Protein AF-A0A3P6QGU5-F1 (afdb_monomer_lite)

Organism: Cylicostephanus goldi (NCBI:txid71465)

Secondary structure (DSSP, 8-state):
-HHHHHHHHHHT-BTTB--SB-GGGTT-B---SSHHHHHHHHHHHHHHHSTTGGGGGG-EEEES-SSTT--TTTT-EEEEHHHHHHHHHHHHHH-EEEE-TT-STTT-SSS-GGGGEEEEEE-TTT--EEE--TT---SS---B---TTTT-TT-BSS---SEEHHHHHHHHHHHHHHHHHHHTTS-S--EEEETTEEEEHHHHHHHHHHHHHHHHEE-TT---TT-S-SSEE-SEES-TTSSGGG---TTHHHHHHH-GGGS-HHHHHHHHHHIIIIIB-SSSB-SS-TTSTT---S---S--S-TTTGGGGGGG--

Foldseek 3Di:
DLLVVLLQQLLLQALLAGFPDCPVVQLGWRQADCRLLVSLLSLLCQCVPPDVSLVSQQDWHFRQDPYRPDHGNPPTDIDGNVVSNVSSVQSQAQKGWDFIPPPDCVSPVQADSCQRIWIWHQDPQQLAIFIGAQQGQHDPLGDQDCFPLQPRRSGALQGQGAGFQLSLLSLLLSLVSLCVCCVVVSDVDQFYDDDPDTDGSVRSSVSNLVVNCVQFAFAPPRPPPLAPDHLAGFRHGPHPVVNSRRWLACSNVSSCVRHVNSYDVVSVVSRVVVQVVFFDDPPDGQLTGPVDPLADPDADCDQDNHSSHGNRSCVRRD

InterPro domains:
  IPR008928 Six-hairpin glycosidase superfamily [SSF48208] (2-318)
  IPR010401 Glycogen debranching enzyme [PTHR10569] (2-318)
  IPR012341 Six-hairpin glycosidase-like superfamily [G3DSA:1.50.10.10] (11-304)
  IPR032790 Glycogen debranching enzyme, C-terminal [PF06202] (3-318)

Radius of gyration: 19.85 Å; chains: 1; bounding box: 51×43×51 Å

Sequence (318 aa):
IFRNIIISYAGCLRHGLIPNLLAEGKGARYNCRDAVWFWLYGIERYVRMAPEGHEILKCPVLRIYPDDDVIYGEDAREQLLIDVMYEALSRHFAGIDFRERNAGFEIDEHMKDEGFNVKAYVDRNTGFIHGGNRWNCGTWMDKMGSSEKAGNRGEPATPRDGAAVELQALAYNILCAMAEWSDSGLISQNGVSHDSENWTWSQWAEKIKANFEPQFYVSENDDSKYVNRRNILKDTVGSSLGYSDYELRPNFTIALATAPTLVDPHKAWLALEAAKKYLLGPIGIKTLDPSDWAYNGDYYNDDGCDKKTACGWNYHQG

Structure (mmCIF, N/CA/C/O backbone):
data_AF-A0A3P6QGU5-F1
#
_entry.id   AF-A0A3P6QGU5-F1
#
loop_
_atom_site.group_PDB
_atom_site.id
_atom_site.type_symbol
_atom_site.label_atom_id
_atom_site.label_alt_id
_atom_site.label_comp_id
_atom_site.label_asym_id
_atom_site.label_entity_id
_atom_site.label_seq_id
_atom_site.pdbx_PDB_ins_code
_atom_site.Cartn_x
_atom_site.Cartn_y
_atom_site.Cartn_z
_atom_site.occupancy
_atom_site.B_iso_or_equiv
_atom_site.auth_seq_id
_atom_site.auth_comp_id
_atom_site.auth_asym_id
_atom_site.auth_atom_id
_atom_site.pdbx_PDB_model_num
ATOM 1 N N . ILE A 1 1 ? 7.439 -6.567 23.197 1.00 88.69 1 ILE A N 1
ATOM 2 C CA . ILE A 1 1 ? 8.122 -5.871 22.075 1.00 88.69 1 ILE A CA 1
ATOM 3 C C . ILE A 1 1 ? 7.110 -5.423 21.021 1.00 88.69 1 ILE A C 1
ATOM 5 O O . ILE A 1 1 ? 6.911 -4.223 20.924 1.00 88.69 1 ILE A O 1
ATOM 9 N N . PHE A 1 2 ? 6.404 -6.329 20.326 1.00 92.94 2 PHE A N 1
ATOM 10 C CA . PHE A 1 2 ? 5.429 -5.973 19.271 1.00 92.94 2 PHE A CA 1
ATOM 11 C C . PHE A 1 2 ? 4.392 -4.921 19.683 1.00 92.94 2 PHE A C 1
ATOM 13 O O . PHE A 1 2 ? 4.269 -3.905 19.009 1.00 92.94 2 PHE A O 1
ATOM 20 N N . ARG A 1 3 ? 3.736 -5.106 20.839 1.00 95.19 3 ARG A N 1
ATOM 21 C CA . ARG A 1 3 ? 2.814 -4.112 21.413 1.00 95.19 3 ARG A CA 1
ATOM 22 C C . ARG A 1 3 ? 3.425 -2.711 21.472 1.00 95.19 3 ARG A C 1
ATOM 24 O O . ARG A 1 3 ? 2.793 -1.751 21.061 1.00 95.19 3 ARG A O 1
ATOM 31 N N . ASN A 1 4 ? 4.651 -2.590 21.974 1.00 94.56 4 ASN A N 1
ATOM 32 C CA . ASN A 1 4 ? 5.289 -1.286 22.145 1.00 94.56 4 ASN A CA 1
ATOM 33 C C . ASN A 1 4 ? 5.614 -0.651 20.791 1.00 94.56 4 ASN A C 1
ATOM 35 O O . ASN A 1 4 ? 5.405 0.541 20.643 1.00 94.56 4 ASN A O 1
ATOM 39 N N . ILE A 1 5 ? 6.046 -1.438 19.800 1.00 95.00 5 ILE A N 1
ATOM 40 C CA . ILE A 1 5 ? 6.294 -0.937 18.439 1.00 95.00 5 ILE A CA 1
ATOM 41 C C . ILE A 1 5 ? 4.998 -0.392 17.829 1.00 95.00 5 ILE A C 1
ATOM 43 O O . ILE A 1 5 ? 4.988 0.733 17.339 1.00 95.00 5 ILE A O 1
ATOM 47 N N . ILE A 1 6 ? 3.903 -1.155 17.916 1.00 97.25 6 ILE A N 1
ATOM 48 C CA . ILE A 1 6 ? 2.579 -0.736 17.434 1.00 97.25 6 ILE A CA 1
ATOM 49 C C . ILE A 1 6 ? 2.180 0.607 18.052 1.00 97.25 6 ILE A C 1
ATOM 51 O O . ILE A 1 6 ? 1.836 1.533 17.321 1.00 97.25 6 ILE A O 1
ATOM 55 N N . ILE A 1 7 ? 2.261 0.715 19.382 1.00 96.69 7 ILE A N 1
ATOM 56 C CA . ILE A 1 7 ? 1.857 1.914 20.125 1.00 96.69 7 ILE A CA 1
ATOM 57 C C . ILE A 1 7 ? 2.786 3.103 19.833 1.00 96.69 7 ILE A C 1
ATOM 59 O O . ILE A 1 7 ? 2.309 4.225 19.686 1.00 96.69 7 ILE A O 1
ATOM 63 N N . SER A 1 8 ? 4.095 2.882 19.690 1.00 93.31 8 SER A N 1
ATOM 64 C CA . SER A 1 8 ? 5.047 3.945 19.348 1.00 93.31 8 SER A CA 1
ATOM 65 C C . SER A 1 8 ? 4.785 4.536 17.961 1.00 93.31 8 SER A C 1
ATOM 67 O O . SER A 1 8 ? 4.765 5.757 17.822 1.00 93.31 8 SER A O 1
ATOM 69 N N . TYR A 1 9 ? 4.535 3.698 16.949 1.00 95.06 9 TYR A N 1
ATOM 70 C CA . TYR A 1 9 ? 4.176 4.186 15.613 1.00 95.06 9 TYR A CA 1
ATOM 71 C C . TYR A 1 9 ? 2.790 4.838 15.590 1.00 95.06 9 TYR A C 1
ATOM 73 O O . TYR A 1 9 ? 2.624 5.859 14.931 1.00 95.06 9 TYR A O 1
ATOM 81 N N . ALA A 1 10 ? 1.831 4.319 16.365 1.00 96.06 10 ALA A N 1
ATOM 82 C CA . ALA A 1 10 ? 0.507 4.924 16.515 1.00 96.06 10 ALA A CA 1
ATOM 83 C C . ALA A 1 10 ? 0.590 6.375 17.020 1.00 96.06 10 ALA A C 1
ATOM 85 O O . ALA A 1 10 ? -0.129 7.245 16.537 1.00 96.06 10 ALA A O 1
ATOM 86 N N . GLY A 1 11 ? 1.507 6.655 17.955 1.00 94.06 11 GLY A N 1
ATOM 87 C CA . GLY A 1 11 ? 1.732 8.009 18.472 1.00 94.06 11 GLY A CA 1
ATOM 88 C C . GLY A 1 11 ? 2.151 9.010 17.395 1.00 94.06 11 GLY A C 1
ATOM 89 O O . GLY A 1 11 ? 1.895 10.206 17.534 1.00 94.06 11 GLY A O 1
ATOM 90 N N . CYS A 1 12 ? 2.747 8.511 16.312 1.00 93.81 12 CYS A N 1
ATOM 91 C CA . CYS A 1 12 ? 3.279 9.285 15.200 1.00 93.81 12 CYS A CA 1
ATOM 92 C C . CYS A 1 12 ? 2.337 9.321 13.990 1.00 93.81 12 CYS A C 1
ATOM 94 O O . CYS A 1 12 ? 2.764 9.765 12.933 1.00 93.81 12 CYS A O 1
ATOM 96 N N . LEU A 1 13 ? 1.093 8.837 14.088 1.00 95.25 13 LEU A N 1
ATOM 97 C CA . LEU A 1 13 ? 0.129 9.003 12.999 1.00 95.25 13 LEU A CA 1
ATOM 98 C C . LEU A 1 13 ? -0.101 10.507 12.747 1.00 95.25 13 LEU A C 1
ATOM 100 O O . LEU A 1 13 ? -0.327 11.269 13.688 1.00 95.25 13 LEU A O 1
ATOM 104 N N . ARG A 1 14 ? -0.046 10.928 11.481 1.00 93.69 14 ARG A N 1
ATOM 105 C CA . ARG A 1 14 ? -0.347 12.298 11.020 1.00 93.69 14 ARG A CA 1
ATOM 106 C C . ARG A 1 14 ? -0.819 12.238 9.574 1.00 93.69 14 ARG A C 1
ATOM 108 O O . ARG A 1 14 ? -0.413 11.338 8.844 1.00 93.69 14 ARG A O 1
ATOM 115 N N . HIS A 1 15 ? -1.681 13.153 9.139 1.00 94.75 15 HIS A N 1
ATOM 116 C CA . HIS A 1 15 ? -2.277 13.137 7.797 1.00 94.75 15 HIS A CA 1
ATOM 117 C C . HIS A 1 15 ? -3.068 11.853 7.481 1.00 94.75 15 HIS A C 1
ATOM 119 O O . HIS A 1 15 ? -3.377 11.586 6.327 1.00 94.75 15 HIS A O 1
ATOM 125 N N . GLY A 1 16 ? -3.412 11.048 8.495 1.00 96.12 16 GLY A N 1
ATOM 126 C CA . GLY A 1 16 ? -3.953 9.698 8.309 1.00 96.12 16 GLY A CA 1
ATOM 127 C C . GLY A 1 16 ? -2.921 8.644 7.882 1.00 96.12 16 GLY A C 1
ATOM 128 O O . GLY A 1 16 ? -3.315 7.551 7.487 1.00 96.12 16 GLY A O 1
ATOM 129 N N . LEU A 1 17 ? -1.622 8.951 7.954 1.00 97.00 17 LEU A N 1
ATOM 130 C CA . LEU A 1 17 ? -0.509 8.108 7.518 1.00 97.00 17 LEU A CA 1
ATOM 131 C C . LEU A 1 17 ? 0.451 7.791 8.672 1.00 97.00 17 LEU A C 1
ATOM 133 O O . LEU A 1 17 ? 0.590 8.553 9.630 1.00 97.00 17 LEU A O 1
ATOM 137 N N . ILE A 1 18 ? 1.155 6.668 8.538 1.00 96.81 18 ILE A N 1
ATOM 138 C CA . ILE A 1 18 ? 2.294 6.290 9.382 1.00 96.81 18 ILE A CA 1
ATOM 139 C C . ILE A 1 18 ? 3.578 6.707 8.648 1.00 96.81 18 ILE A C 1
ATOM 141 O O . ILE A 1 18 ? 3.657 6.497 7.436 1.00 96.81 18 ILE A O 1
ATOM 145 N N . PRO A 1 19 ? 4.571 7.312 9.327 1.00 94.44 19 PRO A N 1
ATOM 146 C CA . PRO A 1 19 ? 5.772 7.801 8.658 1.00 94.44 19 PRO A CA 1
ATOM 147 C C . PRO A 1 19 ? 6.686 6.653 8.206 1.00 94.44 19 PRO A C 1
ATOM 149 O O . PRO A 1 19 ? 6.804 5.641 8.898 1.00 94.44 19 PRO A O 1
ATOM 152 N N . ASN A 1 20 ? 7.388 6.853 7.085 1.00 91.06 20 ASN A N 1
ATOM 153 C CA . ASN A 1 20 ? 8.429 5.932 6.606 1.00 91.06 20 ASN A CA 1
ATOM 154 C C . ASN A 1 20 ? 9.702 6.079 7.452 1.00 91.06 20 ASN A C 1
ATOM 156 O O . ASN A 1 20 ? 10.232 5.132 8.028 1.00 91.06 20 ASN A O 1
ATOM 160 N N . LEU A 1 21 ? 10.168 7.325 7.574 1.00 86.62 21 LEU A N 1
ATOM 161 C CA . LEU A 1 21 ? 11.294 7.696 8.421 1.00 86.62 21 LEU A CA 1
ATOM 162 C C . LEU A 1 21 ? 10.744 8.256 9.720 1.00 86.62 21 LEU A C 1
ATOM 164 O O . LEU A 1 21 ? 10.066 9.277 9.697 1.00 86.62 21 LEU A O 1
ATOM 168 N N . LEU A 1 22 ? 11.037 7.601 10.843 1.00 84.25 22 LEU A N 1
ATOM 169 C CA . LEU A 1 22 ? 10.534 8.026 12.148 1.00 84.25 22 LEU A CA 1
ATOM 170 C C . LEU A 1 22 ? 11.363 9.171 12.751 1.00 84.25 22 LEU A C 1
ATOM 172 O O . LEU A 1 22 ? 10.785 10.100 13.297 1.00 84.25 22 LEU A O 1
ATOM 176 N N . ALA A 1 23 ? 12.700 9.103 12.671 1.00 80.75 23 ALA A N 1
ATOM 177 C CA . ALA A 1 23 ? 13.636 10.106 13.208 1.00 80.75 23 ALA A CA 1
ATOM 178 C C . ALA A 1 23 ? 13.257 10.626 14.619 1.00 80.75 23 ALA A C 1
ATOM 180 O O . ALA A 1 23 ? 13.090 11.829 14.832 1.00 80.75 23 ALA A O 1
ATOM 181 N N . GLU A 1 24 ? 13.062 9.694 15.567 1.00 74.44 24 GLU A N 1
ATOM 182 C CA . GLU A 1 24 ? 12.596 9.952 16.949 1.00 74.44 24 GLU A CA 1
ATOM 183 C C . GLU A 1 24 ? 11.252 10.704 17.041 1.00 74.44 24 GLU A C 1
ATOM 185 O O . GLU A 1 24 ? 10.952 11.366 18.029 1.00 74.44 24 GLU A O 1
ATOM 190 N N . GLY A 1 25 ? 10.450 10.651 15.982 1.00 68.50 25 GLY A N 1
ATOM 191 C CA . GLY A 1 25 ? 9.220 11.411 15.811 1.00 68.50 25 GLY A CA 1
ATOM 192 C C . GLY A 1 25 ? 9.447 12.848 15.335 1.00 68.50 25 GLY A C 1
ATOM 193 O O . GLY A 1 25 ? 8.602 13.360 14.621 1.00 68.50 25 GLY A O 1
ATOM 194 N N . LYS A 1 26 ? 10.580 13.495 15.647 1.00 72.44 26 LYS A N 1
ATOM 195 C CA . LYS A 1 26 ? 10.843 14.920 15.333 1.00 72.44 26 LYS A CA 1
ATOM 196 C C . LYS A 1 26 ? 11.035 15.205 13.848 1.00 72.44 26 LYS A C 1
ATOM 198 O O . LYS A 1 26 ? 10.572 16.231 13.356 1.00 72.44 26 LYS A O 1
ATOM 203 N N . GLY A 1 27 ? 11.760 14.323 13.164 1.00 77.06 27 GLY A N 1
ATOM 204 C CA . GLY A 1 27 ? 12.069 14.432 11.736 1.00 77.06 27 GLY A CA 1
ATOM 205 C C . GLY A 1 27 ? 11.207 13.515 10.877 1.00 77.06 27 GLY A C 1
ATOM 206 O O . GLY A 1 27 ? 11.673 13.067 9.831 1.00 77.06 27 GLY A O 1
ATOM 207 N N . ALA A 1 28 ? 10.011 13.154 11.355 1.00 86.12 28 ALA A N 1
ATOM 208 C CA . ALA A 1 28 ? 9.198 12.144 10.704 1.00 86.12 28 ALA A CA 1
ATOM 209 C C . ALA A 1 28 ? 8.786 12.577 9.286 1.00 86.12 28 ALA A C 1
ATOM 211 O O . ALA A 1 28 ? 8.252 13.674 9.105 1.00 86.12 28 ALA A O 1
ATOM 212 N N . ARG A 1 29 ? 9.012 11.713 8.287 1.00 90.62 29 ARG A N 1
ATOM 213 C CA . ARG A 1 29 ? 8.601 11.957 6.893 1.00 90.62 29 ARG A CA 1
ATOM 214 C C . ARG A 1 29 ? 7.433 11.061 6.499 1.00 90.62 29 ARG A C 1
ATOM 216 O O . ARG A 1 29 ? 7.491 9.840 6.649 1.00 90.62 29 ARG A O 1
ATOM 223 N N . TYR A 1 30 ? 6.396 11.686 5.949 1.00 92.88 30 TYR A N 1
ATOM 224 C CA . TYR A 1 30 ? 5.145 11.052 5.523 1.00 92.88 30 TYR A CA 1
ATOM 225 C C . TYR A 1 30 ? 5.091 10.954 3.994 1.00 92.88 30 TYR A C 1
ATOM 227 O O . TYR A 1 30 ? 4.133 11.385 3.362 1.00 92.88 30 TYR A O 1
ATOM 235 N N . ASN A 1 31 ? 6.160 10.413 3.408 1.00 91.56 31 ASN A N 1
ATOM 236 C CA . ASN A 1 31 ? 6.335 10.250 1.962 1.00 91.56 31 ASN A CA 1
ATOM 237 C C . ASN A 1 31 ? 5.876 8.872 1.444 1.00 91.56 31 ASN A C 1
ATOM 239 O O . ASN A 1 31 ? 5.990 8.588 0.254 1.00 91.56 31 ASN A O 1
ATOM 243 N N . CYS A 1 32 ? 5.362 8.018 2.333 1.00 91.56 32 CYS A N 1
ATOM 244 C CA . CYS A 1 32 ? 4.849 6.689 2.015 1.00 91.56 32 CYS A CA 1
ATOM 245 C C . CYS A 1 32 ? 3.346 6.602 2.301 1.00 91.56 32 CYS A C 1
ATOM 247 O O . CYS A 1 32 ? 2.835 7.233 3.228 1.00 91.56 32 CYS A O 1
ATOM 249 N N . ARG A 1 33 ? 2.637 5.805 1.502 1.00 95.06 33 ARG A N 1
ATOM 250 C CA . ARG A 1 33 ? 1.203 5.521 1.654 1.00 95.06 33 ARG A CA 1
ATOM 251 C C . ARG A 1 33 ? 0.920 4.077 2.055 1.00 95.06 33 ARG A C 1
ATOM 253 O O . ARG A 1 33 ? -0.218 3.747 2.358 1.00 95.06 33 ARG A O 1
ATOM 260 N N . ASP A 1 34 ? 1.923 3.209 2.033 1.00 97.12 34 ASP A N 1
ATOM 261 C CA . ASP A 1 34 ? 1.802 1.783 2.330 1.00 97.12 34 ASP A CA 1
ATOM 262 C C . ASP A 1 34 ? 1.988 1.457 3.818 1.00 97.12 34 ASP A C 1
ATOM 264 O O . ASP A 1 34 ? 1.281 0.594 4.342 1.00 97.12 34 ASP A O 1
ATOM 268 N N . ALA A 1 35 ? 2.871 2.175 4.521 1.00 97.81 35 ALA A N 1
ATOM 269 C CA . ALA A 1 35 ? 3.212 1.901 5.918 1.00 97.81 35 ALA A CA 1
ATOM 270 C C . ALA A 1 35 ? 1.991 1.856 6.846 1.00 97.81 35 ALA A C 1
ATOM 272 O O . ALA A 1 35 ? 1.923 1.006 7.732 1.00 97.81 35 ALA A O 1
ATOM 273 N N . VAL A 1 36 ? 0.996 2.722 6.624 1.00 98.50 36 VAL A N 1
ATOM 274 C CA . VAL A 1 36 ? -0.251 2.738 7.407 1.00 98.50 36 VAL A CA 1
ATOM 275 C C . VAL A 1 36 ? -1.036 1.429 7.273 1.00 98.50 36 VAL A C 1
ATOM 277 O O . VAL A 1 36 ? -1.529 0.907 8.270 1.00 98.50 36 VAL A O 1
ATOM 280 N N . TRP A 1 37 ? -1.087 0.836 6.079 1.00 98.69 37 TRP A N 1
ATOM 281 C CA . TRP A 1 37 ? -1.803 -0.417 5.832 1.00 98.69 37 TRP A CA 1
ATOM 282 C C . TRP A 1 37 ? -1.064 -1.617 6.422 1.00 98.69 37 TRP A C 1
ATOM 284 O O . TRP A 1 37 ? -1.691 -2.490 7.022 1.00 98.69 37 TRP A O 1
ATOM 294 N N . PHE A 1 38 ? 0.269 -1.636 6.334 1.00 98.62 38 PHE A N 1
ATOM 295 C CA . PHE A 1 38 ? 1.078 -2.648 7.017 1.00 98.62 38 PHE A CA 1
ATOM 296 C C . PHE A 1 38 ? 1.007 -2.523 8.541 1.00 98.62 38 PHE A C 1
ATOM 298 O O . PHE A 1 38 ? 0.965 -3.539 9.232 1.00 98.62 38 PHE A O 1
ATOM 305 N N . TRP A 1 39 ? 0.953 -1.302 9.077 1.00 98.62 39 TRP A N 1
ATOM 306 C CA . TRP A 1 39 ? 0.773 -1.057 10.507 1.00 98.62 39 TRP A CA 1
ATOM 307 C C . TRP A 1 39 ? -0.599 -1.538 10.995 1.00 98.62 39 TRP A C 1
ATOM 309 O O . TRP A 1 39 ? -0.657 -2.300 11.962 1.00 98.62 39 TRP A O 1
ATOM 319 N N . LEU A 1 40 ? -1.683 -1.189 10.289 1.00 98.81 40 LEU A N 1
ATOM 320 C CA . LEU A 1 40 ? -3.030 -1.694 10.579 1.00 98.81 40 LEU A CA 1
ATOM 321 C C . LEU A 1 40 ? -3.063 -3.229 10.537 1.00 98.81 40 LEU A C 1
ATOM 323 O O . LEU A 1 40 ? -3.599 -3.859 11.448 1.00 98.81 40 LEU A O 1
ATOM 327 N N . TYR A 1 41 ? -2.435 -3.842 9.529 1.00 98.62 41 TYR A N 1
ATOM 328 C CA . TYR A 1 41 ? -2.342 -5.302 9.420 1.00 98.62 41 TYR A CA 1
ATOM 329 C C . TYR A 1 41 ? -1.525 -5.915 10.552 1.00 98.62 41 TYR A C 1
ATOM 331 O O . TYR A 1 41 ? -1.931 -6.917 11.132 1.00 98.62 41 TYR A O 1
ATOM 339 N N . GLY A 1 42 ? -0.431 -5.278 10.963 1.00 98.44 42 GLY A N 1
ATOM 340 C CA . GLY A 1 42 ? 0.320 -5.678 12.150 1.00 98.44 42 GLY A CA 1
ATOM 341 C C . GLY A 1 42 ? -0.537 -5.692 13.421 1.00 98.44 42 GLY A C 1
ATOM 342 O O . GLY A 1 42 ? -0.399 -6.609 14.234 1.00 98.44 42 GLY A O 1
ATOM 343 N N . ILE A 1 43 ? -1.447 -4.725 13.580 1.00 98.75 43 ILE A N 1
ATOM 344 C CA . ILE A 1 43 ? -2.396 -4.682 14.701 1.00 98.75 43 ILE A CA 1
ATOM 345 C C . ILE A 1 43 ? -3.403 -5.823 14.611 1.00 98.75 43 ILE A C 1
ATOM 347 O O . ILE A 1 43 ? -3.581 -6.543 15.590 1.00 98.75 43 ILE A O 1
ATOM 351 N N . GLU A 1 44 ? -4.024 -6.025 13.451 1.00 98.31 44 GLU A N 1
ATOM 352 C CA . GLU A 1 44 ? -4.972 -7.120 13.223 1.00 98.31 44 GLU A CA 1
ATOM 353 C C . GLU A 1 44 ? -4.337 -8.482 13.542 1.00 98.31 44 GLU A C 1
ATOM 355 O O . GLU A 1 44 ? -4.880 -9.262 14.334 1.00 98.31 44 GLU A O 1
ATOM 360 N N . ARG A 1 45 ? -3.112 -8.719 13.055 1.00 98.12 45 ARG A N 1
ATOM 361 C CA . ARG A 1 45 ? -2.349 -9.934 13.357 1.00 98.12 45 ARG A CA 1
ATOM 362 C C . ARG A 1 45 ? -2.046 -10.062 14.840 1.00 98.12 45 ARG A C 1
ATOM 364 O O . ARG A 1 45 ? -2.163 -11.160 15.382 1.00 98.12 45 ARG A O 1
ATOM 371 N N . TYR A 1 46 ? -1.683 -8.968 15.508 1.00 98.50 46 TYR A N 1
ATOM 372 C CA . TYR A 1 46 ? -1.457 -8.976 16.951 1.00 98.50 46 TYR A CA 1
ATOM 373 C C . TYR A 1 46 ? -2.732 -9.356 17.712 1.00 98.50 46 TYR A C 1
ATOM 375 O O . TYR A 1 46 ? -2.679 -10.238 18.567 1.00 98.50 46 TYR A O 1
ATOM 383 N N . VAL A 1 47 ? -3.874 -8.748 17.371 1.00 98.38 47 VAL A N 1
ATOM 384 C CA . VAL A 1 47 ? -5.173 -9.028 18.000 1.00 98.38 47 VAL A CA 1
ATOM 385 C C . VAL A 1 47 ? -5.542 -10.505 17.875 1.00 98.38 47 VAL A C 1
ATOM 387 O O . VAL A 1 47 ? -6.001 -11.096 18.851 1.00 98.38 47 VAL A O 1
ATOM 390 N N . ARG A 1 48 ? -5.299 -11.123 16.711 1.00 97.44 48 ARG A N 1
ATOM 391 C CA . ARG A 1 48 ? -5.616 -12.542 16.482 1.00 97.44 48 ARG A CA 1
ATOM 392 C C . ARG A 1 48 ? -4.623 -13.525 17.096 1.00 97.44 48 ARG A C 1
ATOM 394 O O . ARG A 1 48 ? -5.018 -14.632 17.450 1.00 97.44 48 ARG A O 1
ATOM 401 N N . MET A 1 49 ? -3.337 -13.181 17.144 1.00 97.44 49 MET A N 1
ATOM 402 C CA . MET A 1 49 ? -2.275 -14.140 17.480 1.00 97.44 49 MET A CA 1
ATOM 403 C C . MET A 1 49 ? -1.801 -14.049 18.931 1.00 97.44 49 MET A C 1
ATOM 405 O O . MET A 1 49 ? -1.323 -15.046 19.473 1.00 97.44 49 MET A O 1
ATOM 409 N N . ALA A 1 50 ? -1.873 -12.872 19.553 1.00 97.44 50 ALA A N 1
ATOM 410 C CA . ALA A 1 50 ? -1.427 -12.697 20.928 1.00 97.44 50 ALA A CA 1
ATOM 411 C C . ALA A 1 50 ? -2.503 -13.176 21.923 1.00 97.44 50 ALA A C 1
ATOM 413 O O . ALA A 1 50 ? -3.695 -12.959 21.690 1.00 97.44 50 ALA A O 1
ATOM 414 N N . PRO A 1 51 ? -2.111 -13.771 23.066 1.00 96.31 51 PRO A N 1
ATOM 415 C CA . PRO A 1 51 ? -3.030 -13.994 24.179 1.00 96.31 51 PRO A CA 1
ATOM 416 C C . PRO A 1 51 ? -3.677 -12.672 24.598 1.00 96.31 51 PRO A C 1
ATOM 418 O O . PRO A 1 51 ? -2.968 -11.683 24.780 1.00 96.31 51 PRO A O 1
ATOM 421 N N . GLU A 1 52 ? -5.010 -12.654 24.701 1.00 95.88 52 GLU A N 1
ATOM 422 C CA . GLU A 1 52 ? -5.791 -11.441 25.006 1.00 95.88 52 GLU A CA 1
ATOM 423 C C . GLU A 1 52 ? -5.445 -10.255 24.080 1.00 95.88 52 GLU A C 1
ATOM 425 O O . GLU A 1 52 ? -5.497 -9.092 24.472 1.00 95.88 52 GLU A O 1
ATOM 430 N N . GLY A 1 53 ? -5.087 -10.544 22.820 1.00 97.44 53 GLY A N 1
ATOM 431 C CA . GLY A 1 53 ? -4.566 -9.549 21.881 1.00 97.44 53 GLY A CA 1
ATOM 432 C C . GLY A 1 53 ? -5.493 -8.354 21.651 1.00 97.44 53 GLY A C 1
ATOM 433 O O . GLY A 1 53 ? -5.008 -7.249 21.422 1.00 97.44 53 GLY A O 1
ATOM 434 N N . HIS A 1 54 ? -6.807 -8.549 21.775 1.00 97.75 54 HIS A N 1
ATOM 435 C CA . HIS A 1 54 ? -7.829 -7.509 21.638 1.00 97.75 54 HIS A CA 1
ATOM 436 C C . HIS A 1 54 ? -7.689 -6.356 22.646 1.00 97.75 54 HIS A C 1
ATOM 438 O O . HIS A 1 54 ? -8.077 -5.231 22.336 1.00 97.75 54 HIS A O 1
ATOM 444 N N . GLU A 1 55 ? -7.074 -6.579 23.809 1.00 97.88 55 GLU A N 1
ATOM 445 C CA . GLU A 1 55 ? -6.852 -5.524 24.806 1.00 97.88 55 GLU A CA 1
ATOM 446 C C . GLU A 1 55 ? -5.897 -4.427 24.306 1.00 97.88 55 GLU A C 1
ATOM 448 O O . GLU A 1 55 ? -5.906 -3.304 24.817 1.00 97.88 55 GLU A O 1
ATOM 453 N N . ILE A 1 56 ? -5.114 -4.694 23.250 1.00 98.25 56 ILE A N 1
ATOM 454 C CA . ILE A 1 56 ? -4.292 -3.655 22.621 1.00 98.25 56 ILE A CA 1
ATOM 455 C C . ILE A 1 56 ? -5.138 -2.513 22.045 1.00 98.25 56 ILE A C 1
ATOM 457 O O . ILE A 1 56 ? -4.692 -1.370 22.062 1.00 98.25 56 ILE A O 1
ATOM 461 N N . LEU A 1 57 ? -6.364 -2.790 21.590 1.00 98.25 57 LEU A N 1
ATOM 462 C CA . LEU A 1 57 ? -7.251 -1.794 20.979 1.00 98.25 57 LEU A CA 1
ATOM 463 C C . LEU A 1 57 ? -7.632 -0.680 21.966 1.00 98.25 57 LEU A C 1
ATOM 465 O O . LEU A 1 57 ? -7.812 0.469 21.567 1.00 98.25 57 LEU A O 1
ATOM 469 N N . LYS A 1 58 ? -7.685 -1.011 23.263 1.00 97.75 58 LYS A N 1
ATOM 470 C CA . LYS A 1 58 ? -7.977 -0.090 24.373 1.00 97.75 58 LYS A CA 1
ATOM 471 C C . LYS A 1 58 ? -6.714 0.513 24.994 1.00 97.75 58 LYS A C 1
ATOM 473 O O . LYS A 1 58 ? -6.801 1.224 25.992 1.00 97.75 58 LYS A O 1
ATOM 478 N N . CYS A 1 59 ? -5.526 0.202 24.473 1.00 97.81 59 CYS A N 1
ATOM 479 C CA . CYS A 1 59 ? -4.300 0.766 25.022 1.00 97.81 59 CYS A CA 1
ATOM 480 C C . CYS A 1 59 ? -4.218 2.266 24.700 1.00 97.81 59 CYS A C 1
ATOM 482 O O . CYS A 1 59 ? -4.429 2.640 23.542 1.00 97.81 59 CYS A O 1
ATOM 484 N N . PRO A 1 60 ? -3.871 3.114 25.687 1.00 97.44 60 PRO A N 1
ATOM 485 C CA . PRO A 1 60 ? -3.638 4.525 25.441 1.00 97.44 60 PRO A CA 1
ATOM 486 C C . PRO A 1 60 ? -2.378 4.706 24.591 1.00 97.44 60 PRO A C 1
ATOM 488 O O . PRO A 1 60 ? -1.340 4.075 24.819 1.00 97.44 60 PRO A O 1
ATOM 491 N N . VAL A 1 61 ? -2.493 5.584 23.606 1.00 96.88 61 VAL A N 1
ATOM 492 C CA . VAL A 1 61 ? -1.437 6.038 22.713 1.00 96.88 61 VAL A CA 1
ATOM 493 C C . VAL A 1 61 ? -1.210 7.514 22.999 1.00 96.88 61 VAL A C 1
ATOM 495 O O . VAL A 1 61 ? -2.139 8.312 22.907 1.00 96.88 61 VAL A O 1
ATOM 498 N N . LEU A 1 62 ? 0.030 7.890 23.307 1.00 94.75 62 LEU A N 1
ATOM 499 C CA . LEU A 1 62 ? 0.415 9.295 23.379 1.00 94.75 62 LEU A CA 1
ATOM 500 C C . LEU A 1 62 ? 0.634 9.824 21.956 1.00 94.75 62 LEU A C 1
ATOM 502 O O . LEU A 1 62 ? 1.639 9.500 21.321 1.00 94.75 62 LEU A O 1
ATOM 506 N N . ARG A 1 63 ? -0.310 10.620 21.446 1.00 92.94 63 ARG A N 1
ATOM 507 C CA . ARG A 1 63 ? -0.216 11.276 20.138 1.00 92.94 63 ARG A CA 1
ATOM 508 C C . ARG A 1 63 ? 0.750 12.448 20.219 1.00 92.94 63 ARG A C 1
ATOM 510 O O . ARG A 1 63 ? 0.460 13.444 20.874 1.00 92.94 63 ARG A O 1
ATOM 517 N N . ILE A 1 64 ? 1.885 12.333 19.531 1.00 90.44 64 ILE A N 1
ATOM 518 C CA . ILE A 1 64 ? 2.867 13.422 19.388 1.00 90.44 64 ILE A CA 1
ATOM 519 C C . ILE A 1 64 ? 2.511 14.389 18.250 1.00 90.44 64 ILE A C 1
ATOM 521 O O . ILE A 1 64 ? 3.057 15.489 18.194 1.00 90.44 64 ILE A O 1
ATOM 525 N N . TYR A 1 65 ? 1.591 13.970 17.373 1.00 86.94 65 TYR A N 1
ATOM 526 C CA . TYR A 1 65 ? 0.953 14.768 16.327 1.00 86.94 65 TYR A CA 1
ATOM 527 C C . TYR A 1 65 ? -0.565 14.521 16.353 1.00 86.94 65 TYR A C 1
ATOM 529 O O . TYR A 1 65 ? -1.054 13.645 15.637 1.00 86.94 65 TYR A O 1
ATOM 537 N N . PRO A 1 66 ? -1.314 15.216 17.226 1.00 83.69 66 PRO A N 1
ATOM 538 C CA . PRO A 1 66 ? -2.772 15.098 17.280 1.00 83.69 66 PRO A CA 1
ATOM 539 C C . PRO A 1 66 ? -3.459 15.701 16.051 1.00 83.69 66 PRO A C 1
ATOM 541 O O . PRO A 1 66 ? -4.463 15.167 15.600 1.00 83.69 66 PRO A O 1
ATOM 544 N N . ASP A 1 67 ? -2.898 16.784 15.507 1.00 85.44 67 ASP A N 1
ATOM 545 C CA . ASP A 1 67 ? -3.417 17.482 14.333 1.00 85.44 67 ASP A CA 1
ATOM 546 C C . ASP A 1 67 ? -2.307 17.715 13.294 1.00 85.44 67 ASP A C 1
ATOM 548 O O . ASP A 1 67 ? -1.108 17.746 13.602 1.00 85.44 67 ASP A O 1
ATOM 552 N N . ASP A 1 68 ? -2.721 17.922 12.045 1.00 85.50 68 ASP A N 1
ATOM 553 C CA . ASP A 1 68 ? -1.842 17.990 10.874 1.00 85.50 68 ASP A CA 1
ATOM 554 C C . ASP A 1 68 ? -0.873 19.173 10.860 1.00 85.50 68 ASP A C 1
ATOM 556 O O . ASP A 1 68 ? 0.107 19.111 10.120 1.00 85.50 68 ASP A O 1
ATOM 560 N N . ASP A 1 69 ? -1.093 20.210 11.669 1.00 82.62 69 ASP A N 1
ATOM 561 C CA . ASP A 1 69 ? -0.244 21.409 11.749 1.00 82.62 69 ASP A CA 1
ATOM 562 C C . ASP A 1 69 ? 0.642 21.446 13.003 1.00 82.62 69 ASP A C 1
ATOM 564 O O . ASP A 1 69 ? 1.545 22.280 13.109 1.00 82.62 69 ASP A O 1
ATOM 568 N N . VAL A 1 70 ? 0.449 20.505 13.932 1.00 80.06 70 VAL A N 1
ATOM 569 C CA . VAL A 1 70 ? 1.123 20.510 15.234 1.00 80.06 70 VAL A CA 1
ATOM 570 C C . VAL A 1 70 ? 2.639 20.338 15.085 1.00 80.06 70 VAL A C 1
ATOM 572 O O . VAL A 1 70 ? 3.149 19.528 14.290 1.00 80.06 70 VAL A O 1
ATOM 575 N N . ILE A 1 71 ? 3.375 21.142 15.856 1.00 79.12 71 ILE A N 1
ATOM 576 C CA . ILE A 1 71 ? 4.822 21.027 16.043 1.00 79.12 71 ILE A CA 1
ATOM 577 C C . ILE A 1 71 ? 5.085 19.884 17.026 1.00 79.12 71 ILE A C 1
ATOM 579 O O . ILE A 1 71 ? 4.318 19.660 17.953 1.00 79.12 71 ILE A O 1
ATOM 583 N N . TYR A 1 72 ? 6.171 19.139 16.812 1.00 78.81 72 TYR A N 1
ATOM 584 C CA . TYR A 1 72 ? 6.512 17.968 17.620 1.00 78.81 72 TYR A CA 1
ATOM 585 C C . TYR A 1 72 ? 6.365 18.219 19.131 1.00 78.81 72 TYR A C 1
ATOM 587 O O . TYR A 1 72 ? 7.040 19.088 19.684 1.00 78.81 72 TYR A O 1
ATOM 595 N N . GLY A 1 73 ? 5.541 17.399 19.791 1.00 67.56 73 GLY A N 1
ATOM 596 C CA . GLY A 1 73 ? 5.396 17.381 21.248 1.00 67.56 73 GLY A CA 1
ATOM 597 C C . GLY A 1 73 ? 4.559 18.519 21.838 1.00 67.56 73 GLY A C 1
ATOM 598 O O . GLY A 1 73 ? 4.322 18.511 23.046 1.00 67.56 73 GLY A O 1
ATOM 599 N N . GLU A 1 74 ? 4.091 19.466 21.023 1.00 80.12 74 GLU A N 1
ATOM 600 C CA . GLU A 1 74 ? 3.078 20.427 21.452 1.00 80.12 74 GLU A CA 1
ATOM 601 C C . GLU A 1 74 ? 1.709 19.742 21.491 1.00 80.12 74 GLU A C 1
ATOM 603 O O . GLU A 1 74 ? 1.389 18.933 20.625 1.00 80.12 74 GLU A O 1
ATOM 608 N N . ASP A 1 75 ? 0.913 20.049 22.519 1.00 81.44 75 ASP A N 1
ATOM 609 C CA . ASP A 1 75 ? -0.464 19.552 22.657 1.00 81.44 75 ASP A CA 1
ATOM 610 C C . ASP A 1 75 ? -0.588 18.016 22.604 1.00 81.44 75 ASP A C 1
ATOM 612 O O . ASP A 1 75 ? -1.555 17.470 22.082 1.00 81.44 75 ASP A O 1
ATOM 616 N N . ALA A 1 76 ? 0.410 17.294 23.127 1.00 84.75 76 ALA A N 1
ATOM 617 C CA . ALA A 1 76 ? 0.373 15.837 23.145 1.00 84.75 76 ALA A CA 1
ATOM 618 C C . ALA A 1 76 ? -0.852 15.336 23.929 1.00 84.75 76 ALA A C 1
ATOM 620 O O . ALA A 1 76 ? -1.069 15.715 25.083 1.00 84.75 76 ALA A O 1
ATOM 621 N N . ARG A 1 77 ? -1.645 14.466 23.299 1.00 89.94 77 ARG A N 1
ATOM 622 C CA . ARG A 1 77 ? -2.914 13.959 23.841 1.00 89.94 77 ARG A CA 1
ATOM 623 C C . ARG A 1 77 ? -2.924 12.442 23.856 1.00 89.94 77 ARG A C 1
ATOM 625 O O . ARG A 1 77 ? -2.352 11.798 22.979 1.00 89.94 77 ARG A O 1
ATOM 632 N N . GLU A 1 78 ? -3.592 11.870 24.848 1.00 94.56 78 GLU A N 1
ATOM 633 C CA . GLU A 1 78 ? -3.866 10.438 24.856 1.00 94.56 78 GLU A CA 1
ATOM 634 C C . GLU A 1 78 ? -5.101 10.124 24.011 1.00 94.56 78 GLU A C 1
ATOM 636 O O . GLU A 1 78 ? -6.121 10.808 24.087 1.00 94.56 78 GLU A O 1
ATOM 641 N N . GLN A 1 79 ? -5.000 9.065 23.218 1.00 95.38 79 GLN A N 1
ATOM 642 C CA . GLN A 1 79 ? -6.080 8.523 22.403 1.00 95.38 79 GLN A CA 1
ATOM 643 C C . GLN A 1 79 ? -5.991 6.995 22.440 1.00 95.38 79 GLN A C 1
ATOM 645 O O . GLN A 1 79 ? -4.892 6.445 22.524 1.00 95.38 79 GLN A O 1
ATOM 650 N N . LEU A 1 80 ? -7.117 6.281 22.402 1.00 97.62 80 LEU A N 1
ATOM 651 C CA . LEU A 1 80 ? -7.068 4.819 22.345 1.00 97.62 80 LEU A CA 1
ATOM 652 C C . LEU A 1 80 ? -6.546 4.367 20.982 1.00 97.62 80 LEU A C 1
ATOM 654 O O . LEU A 1 80 ? -6.843 4.993 19.965 1.00 97.62 80 LEU A O 1
ATOM 658 N N . LEU A 1 81 ? -5.820 3.248 20.938 1.00 98.44 81 LEU A N 1
ATOM 659 C CA . LEU A 1 81 ? -5.307 2.709 19.677 1.00 98.44 81 LEU A CA 1
ATOM 660 C C . LEU A 1 81 ? -6.413 2.528 18.626 1.00 98.44 81 LEU A C 1
ATOM 662 O O . LEU A 1 81 ? -6.197 2.870 17.467 1.00 98.44 81 LEU A O 1
ATOM 666 N N . ILE A 1 82 ? -7.596 2.046 19.017 1.00 98.56 82 ILE A N 1
ATOM 667 C CA . ILE A 1 82 ? -8.722 1.891 18.086 1.00 98.56 82 ILE A CA 1
ATOM 668 C C . ILE A 1 82 ? -9.170 3.216 17.457 1.00 98.56 82 ILE A C 1
ATOM 670 O O . ILE A 1 82 ? -9.512 3.249 16.277 1.00 98.56 82 ILE A O 1
ATOM 674 N N . ASP A 1 83 ? -9.111 4.320 18.200 1.00 98.06 83 ASP A N 1
ATOM 675 C CA . ASP A 1 83 ? -9.481 5.634 17.677 1.00 98.06 83 ASP A CA 1
ATOM 676 C C . ASP A 1 83 ? -8.409 6.160 16.708 1.00 98.06 83 ASP A C 1
ATOM 678 O O . ASP A 1 83 ? -8.747 6.790 15.710 1.00 98.06 83 ASP A O 1
ATOM 682 N N . VAL A 1 84 ? -7.128 5.836 16.942 1.00 98.25 84 VAL A N 1
ATOM 683 C CA . VAL A 1 84 ? -6.027 6.115 15.998 1.00 98.25 84 VAL A CA 1
ATOM 684 C C . VAL A 1 84 ? -6.209 5.317 14.700 1.00 98.25 84 VAL A C 1
ATOM 686 O O . VAL A 1 84 ? -6.033 5.847 13.604 1.00 98.25 84 VAL A O 1
ATOM 689 N N . MET A 1 85 ? -6.600 4.042 14.800 1.00 98.62 85 MET A N 1
ATOM 690 C CA . MET A 1 85 ? -6.921 3.216 13.628 1.00 98.62 85 MET A CA 1
ATOM 691 C C . MET A 1 85 ? -8.115 3.784 12.854 1.00 98.62 85 MET A C 1
ATOM 693 O O . MET A 1 85 ? -8.066 3.887 11.627 1.00 98.62 85 MET A O 1
ATOM 697 N N . TYR A 1 86 ? -9.173 4.176 13.568 1.00 98.50 86 TYR A N 1
ATOM 698 C CA . TYR A 1 86 ? -10.350 4.808 12.983 1.00 98.50 86 TYR A CA 1
ATOM 699 C C . TYR A 1 86 ? -9.996 6.114 12.266 1.00 98.50 86 TYR A C 1
ATOM 701 O O . TYR A 1 86 ? -10.449 6.330 11.145 1.00 98.50 86 TYR A O 1
ATOM 709 N N . GLU A 1 87 ? -9.153 6.957 12.866 1.00 97.81 87 GLU A N 1
ATOM 710 C CA . GLU A 1 87 ? -8.664 8.185 12.241 1.00 97.81 87 GLU A CA 1
ATOM 711 C C . GLU A 1 87 ? -7.952 7.891 10.918 1.00 97.81 87 GLU A C 1
ATOM 713 O O . GLU A 1 87 ? -8.287 8.504 9.906 1.00 97.81 87 GLU A O 1
ATOM 718 N N . ALA A 1 88 ? -7.040 6.914 10.881 1.00 98.31 88 ALA A N 1
ATOM 719 C CA . ALA A 1 88 ? -6.348 6.534 9.650 1.00 98.31 88 ALA A CA 1
ATOM 720 C C . ALA A 1 88 ? -7.333 6.122 8.538 1.00 98.31 88 ALA A C 1
ATOM 722 O O . ALA A 1 88 ? -7.244 6.622 7.413 1.00 98.31 88 ALA A O 1
ATOM 723 N N . LEU A 1 89 ? -8.307 5.261 8.850 1.00 98.62 89 LEU A N 1
ATOM 724 C CA . LEU A 1 89 ? -9.321 4.802 7.892 1.00 98.62 89 LEU A CA 1
ATOM 725 C C . LEU A 1 89 ? -10.244 5.941 7.436 1.00 98.62 89 LEU A C 1
ATOM 727 O O . LEU A 1 89 ? -10.505 6.089 6.242 1.00 98.62 89 LEU A O 1
ATOM 731 N N . SER A 1 90 ? -10.700 6.771 8.374 1.00 98.25 90 SER A N 1
ATOM 732 C CA . SER A 1 90 ? -11.575 7.915 8.113 1.00 98.25 90 SER A CA 1
ATOM 733 C C . SER A 1 90 ? -10.886 8.974 7.250 1.00 98.25 90 SER A C 1
ATOM 735 O O . SER A 1 90 ? -11.480 9.475 6.298 1.00 98.25 90 SER A O 1
ATOM 737 N N . ARG A 1 91 ? -9.599 9.256 7.494 1.00 97.75 91 ARG A N 1
ATOM 738 C CA . ARG A 1 91 ? -8.792 10.183 6.681 1.00 97.75 91 ARG A CA 1
ATOM 739 C C . ARG A 1 91 ? -8.628 9.686 5.245 1.00 97.75 91 ARG A C 1
ATOM 741 O O . ARG A 1 91 ? -8.836 10.464 4.320 1.00 97.75 91 ARG A O 1
ATOM 748 N N . HIS A 1 92 ? -8.339 8.398 5.036 1.00 98.44 92 HIS A N 1
ATOM 749 C CA . HIS A 1 92 ? -8.295 7.822 3.683 1.00 98.44 92 HIS A CA 1
ATOM 750 C C . HIS A 1 92 ? -9.655 7.889 2.991 1.00 98.44 92 HIS A C 1
ATOM 752 O O . HIS A 1 92 ? -9.727 8.193 1.799 1.00 98.44 92 HIS A O 1
ATOM 758 N N . PHE A 1 93 ? -10.733 7.620 3.734 1.00 98.50 93 PHE A N 1
ATOM 759 C CA . PHE A 1 93 ? -12.084 7.713 3.204 1.00 98.50 93 PHE A CA 1
ATOM 760 C C . PHE A 1 93 ? -12.442 9.148 2.812 1.00 98.50 93 PHE A C 1
ATOM 762 O O . PHE A 1 93 ? -12.995 9.341 1.736 1.00 98.50 93 PHE A O 1
ATOM 769 N N . ALA A 1 94 ? -12.104 10.146 3.628 1.00 97.75 94 ALA A N 1
ATOM 770 C CA . ALA A 1 94 ? -12.322 11.561 3.325 1.00 97.75 94 ALA A CA 1
ATOM 771 C C . ALA A 1 94 ? -11.471 12.057 2.145 1.00 97.75 94 ALA A C 1
ATOM 773 O O . ALA A 1 94 ? -11.922 12.869 1.344 1.00 97.75 94 ALA A O 1
ATOM 774 N N . GLY A 1 95 ? -10.260 11.522 2.012 1.00 97.75 95 GLY A N 1
ATOM 775 C CA . GLY A 1 95 ? -9.269 11.970 1.049 1.00 97.75 95 GLY A CA 1
ATOM 776 C C . GLY A 1 95 ? -8.142 12.726 1.744 1.00 97.75 95 GLY A C 1
ATOM 777 O O . GLY A 1 95 ? -8.349 13.648 2.531 1.00 97.75 95 GLY A O 1
ATOM 778 N N . ILE A 1 96 ? -6.924 12.307 1.433 1.00 97.56 96 ILE A N 1
ATOM 779 C CA . ILE A 1 96 ? -5.669 12.881 1.895 1.00 97.56 96 ILE A CA 1
ATOM 780 C C . ILE A 1 96 ? -5.070 13.632 0.710 1.00 97.56 96 ILE A C 1
ATOM 782 O O . ILE A 1 96 ? -4.857 13.046 -0.353 1.00 97.56 96 ILE A O 1
ATOM 786 N N . ASP A 1 97 ? -4.807 14.921 0.901 1.00 96.50 97 ASP A N 1
ATOM 787 C CA . ASP A 1 97 ? -4.149 15.794 -0.069 1.00 96.50 97 ASP A CA 1
ATOM 788 C C . ASP A 1 97 ? -3.358 16.849 0.706 1.00 96.50 97 ASP A C 1
ATOM 790 O O . ASP A 1 97 ? -3.932 17.750 1.319 1.00 96.50 97 ASP A O 1
ATOM 794 N N . PHE A 1 98 ? -2.040 16.683 0.764 1.00 95.50 98 PHE A N 1
ATOM 795 C CA . PHE A 1 98 ? -1.157 17.622 1.445 1.00 95.50 98 PHE A CA 1
ATOM 796 C C . PHE A 1 98 ? 0.195 17.701 0.744 1.00 95.50 98 PHE A C 1
ATOM 798 O O . PHE A 1 98 ? 0.567 16.854 -0.070 1.00 95.50 98 PHE A O 1
ATOM 805 N N . ARG A 1 99 ? 0.955 18.735 1.091 1.00 94.25 99 ARG A N 1
ATOM 806 C CA . ARG A 1 99 ? 2.347 18.890 0.682 1.00 94.25 99 ARG A CA 1
ATOM 807 C C . ARG A 1 99 ? 3.255 18.573 1.861 1.00 94.25 99 ARG A C 1
ATOM 809 O O . ARG A 1 99 ? 3.008 19.078 2.956 1.00 94.25 99 ARG A O 1
ATOM 816 N N . GLU A 1 100 ? 4.294 17.765 1.646 1.00 92.19 100 GLU A N 1
ATOM 817 C CA . GLU A 1 100 ? 5.259 17.420 2.693 1.00 92.19 100 GLU A CA 1
ATOM 818 C C . GLU A 1 100 ? 5.793 18.673 3.396 1.00 92.19 100 GLU A C 1
ATOM 820 O O . GLU A 1 100 ? 6.145 19.685 2.780 1.00 92.19 100 GLU A O 1
ATOM 825 N N . ARG A 1 101 ? 5.851 18.606 4.726 1.00 87.75 101 ARG A N 1
ATOM 826 C CA . ARG A 1 101 ? 6.339 19.711 5.541 1.00 87.75 101 ARG A CA 1
ATOM 827 C C . ARG A 1 101 ? 7.821 19.935 5.256 1.00 87.75 101 ARG A C 1
ATOM 829 O O . ARG A 1 101 ? 8.595 18.984 5.255 1.00 87.75 101 ARG A O 1
ATOM 836 N N . ASN A 1 102 ? 8.205 21.196 5.070 1.00 87.31 102 ASN A N 1
ATOM 837 C CA . ASN A 1 102 ? 9.559 21.598 4.670 1.00 87.31 102 ASN A CA 1
ATOM 838 C C . ASN A 1 102 ? 9.962 21.093 3.267 1.00 87.31 102 ASN A C 1
ATOM 840 O O . ASN A 1 102 ? 11.147 20.914 3.000 1.00 87.31 102 ASN A O 1
ATOM 844 N N . ALA A 1 103 ? 8.985 20.863 2.375 1.00 89.50 103 ALA A N 1
ATOM 845 C CA . ALA A 1 103 ? 9.225 20.483 0.983 1.00 89.50 103 ALA A CA 1
ATOM 846 C C . ALA A 1 103 ? 10.273 21.372 0.303 1.00 89.50 103 ALA A C 1
ATOM 848 O O . ALA A 1 103 ? 10.175 22.602 0.320 1.00 89.50 103 ALA A O 1
ATOM 849 N N . GLY A 1 104 ? 11.244 20.723 -0.333 1.00 90.69 104 GLY A N 1
ATOM 850 C CA . GLY A 1 104 ? 12.407 21.351 -0.939 1.00 90.69 104 GLY A CA 1
ATOM 851 C C . GLY A 1 104 ? 13.676 20.543 -0.679 1.00 90.69 104 GLY A C 1
ATOM 852 O O . GLY A 1 104 ? 13.641 19.465 -0.082 1.00 90.69 104 GLY A O 1
ATOM 853 N N . PHE A 1 105 ? 14.807 21.107 -1.104 1.00 86.81 105 PHE A N 1
ATOM 854 C CA . PHE A 1 105 ? 16.120 20.456 -1.050 1.00 86.81 105 PHE A CA 1
ATOM 855 C C . PHE A 1 105 ? 16.544 19.991 0.351 1.00 86.81 105 PHE A C 1
ATOM 857 O O . PHE A 1 105 ? 17.359 19.081 0.458 1.00 86.81 105 PHE A O 1
ATOM 864 N N . GLU A 1 106 ? 16.012 20.596 1.417 1.00 84.94 106 GLU A N 1
ATOM 865 C CA . GLU A 1 106 ? 16.362 20.245 2.799 1.00 84.94 106 GLU A CA 1
ATOM 866 C C . GLU A 1 106 ? 15.862 18.860 3.219 1.00 84.94 106 GLU A C 1
ATOM 868 O O . GLU A 1 106 ? 16.515 18.202 4.028 1.00 84.94 106 GLU A O 1
ATOM 873 N N . ILE A 1 107 ? 14.718 18.414 2.689 1.00 84.00 107 ILE A N 1
ATOM 874 C CA . ILE A 1 107 ? 14.159 17.098 3.025 1.00 84.00 107 ILE A CA 1
ATOM 875 C C . ILE A 1 107 ? 14.409 16.061 1.931 1.00 84.00 107 ILE A C 1
ATOM 877 O O . ILE A 1 107 ? 14.483 14.873 2.241 1.00 84.00 107 ILE A O 1
ATOM 881 N N . ASP A 1 108 ? 14.545 16.492 0.675 1.00 86.44 108 ASP A N 1
ATOM 882 C CA . ASP A 1 108 ? 14.909 15.637 -0.453 1.00 86.44 108 ASP A CA 1
ATOM 883 C C . ASP A 1 108 ? 15.586 16.471 -1.547 1.00 86.44 108 ASP A C 1
ATOM 885 O O . ASP A 1 108 ? 14.962 17.326 -2.177 1.00 86.44 108 ASP A O 1
ATOM 889 N N . GLU A 1 109 ? 16.879 16.243 -1.772 1.00 89.44 109 GLU A N 1
ATOM 890 C CA . GLU A 1 109 ? 17.642 17.026 -2.743 1.00 89.44 109 GLU A CA 1
ATOM 891 C C . GLU A 1 109 ? 17.388 16.611 -4.199 1.00 89.44 109 GLU A C 1
ATOM 893 O O . GLU A 1 109 ? 17.770 17.336 -5.119 1.00 89.44 109 GLU A O 1
ATOM 898 N N . HIS A 1 110 ? 16.770 15.456 -4.450 1.00 91.69 110 HIS A N 1
ATOM 899 C CA . HIS A 1 110 ? 16.610 14.926 -5.803 1.00 91.69 110 HIS A CA 1
ATOM 900 C C . HIS A 1 110 ? 15.183 15.050 -6.324 1.00 91.69 110 HIS A C 1
ATOM 902 O O . HIS A 1 110 ? 15.004 15.257 -7.523 1.00 91.69 110 HIS A O 1
ATOM 908 N N . MET A 1 111 ? 14.191 14.918 -5.446 1.00 91.50 111 MET A N 1
ATOM 909 C CA . MET A 1 111 ? 12.771 14.934 -5.784 1.00 91.50 111 MET A CA 1
ATOM 910 C C . MET A 1 111 ? 12.345 16.233 -6.489 1.00 91.50 111 MET A C 1
ATOM 912 O O . MET A 1 111 ? 12.763 17.335 -6.133 1.00 91.50 111 MET A O 1
ATOM 916 N N . LYS A 1 112 ? 11.481 16.102 -7.504 1.00 92.69 112 LYS A N 1
ATOM 917 C CA . LYS A 1 112 ? 10.845 17.253 -8.167 1.00 92.69 112 LYS A CA 1
ATOM 918 C C . LYS A 1 112 ? 9.798 17.896 -7.259 1.00 92.69 112 LYS A C 1
ATOM 920 O O . LYS A 1 112 ? 9.257 17.243 -6.371 1.00 92.69 112 LYS A O 1
ATOM 925 N N . ASP A 1 113 ? 9.459 19.154 -7.528 1.00 93.12 113 ASP A N 1
ATOM 926 C CA . ASP A 1 113 ? 8.512 19.923 -6.711 1.00 93.12 113 ASP A CA 1
ATOM 927 C C . ASP A 1 113 ? 7.154 19.218 -6.532 1.00 93.12 113 ASP A C 1
ATOM 929 O O . ASP A 1 113 ? 6.577 19.210 -5.443 1.00 93.12 113 ASP A O 1
ATOM 933 N N . GLU A 1 114 ? 6.673 18.565 -7.589 1.00 93.94 114 GLU A N 1
ATOM 934 C CA . GLU A 1 114 ? 5.415 17.823 -7.601 1.00 93.94 114 GLU A CA 1
ATOM 935 C C . GLU A 1 114 ? 5.469 16.521 -6.790 1.00 93.94 114 GLU A C 1
ATOM 937 O O . GLU A 1 114 ? 4.426 16.025 -6.353 1.00 93.94 114 GLU A O 1
ATOM 942 N N . GLY A 1 115 ? 6.666 15.968 -6.576 1.00 93.94 115 GLY A N 1
ATOM 943 C CA . GLY A 1 115 ? 6.878 14.747 -5.799 1.00 93.94 115 GLY A CA 1
ATOM 944 C C . GLY A 1 115 ? 6.537 14.922 -4.319 1.00 93.94 115 GLY A C 1
ATOM 945 O O . GLY A 1 115 ? 6.058 13.979 -3.695 1.00 93.94 115 GLY A O 1
ATOM 946 N N . PHE A 1 116 ? 6.666 16.145 -3.793 1.00 94.94 116 PHE A N 1
ATOM 947 C CA . PHE A 1 116 ? 6.312 16.484 -2.410 1.00 94.94 116 PHE A CA 1
ATOM 948 C C . PHE A 1 116 ? 4.802 16.548 -2.152 1.00 94.94 116 PHE A C 1
ATOM 950 O O . PHE A 1 116 ? 4.384 16.699 -1.004 1.00 94.94 116 PHE A O 1
ATOM 957 N N . ASN A 1 117 ? 3.971 16.482 -3.196 1.00 95.69 117 ASN A N 1
ATOM 958 C CA . ASN A 1 117 ? 2.520 16.467 -3.046 1.00 95.69 117 ASN A CA 1
ATOM 959 C C . ASN A 1 117 ? 2.048 15.019 -2.857 1.00 95.69 117 ASN A C 1
ATOM 961 O O . ASN A 1 117 ? 2.132 14.187 -3.769 1.00 95.69 117 ASN A O 1
ATOM 965 N N . VAL A 1 118 ? 1.529 14.725 -1.669 1.00 95.19 118 VAL A N 1
ATOM 966 C CA . VAL A 1 118 ? 1.082 13.395 -1.260 1.00 95.19 118 VAL A CA 1
ATOM 967 C C . VAL A 1 118 ? -0.436 13.336 -1.337 1.00 95.19 118 VAL A C 1
ATOM 969 O O . VAL A 1 118 ? -1.138 14.167 -0.761 1.00 95.19 118 VAL A O 1
ATOM 972 N N . LYS A 1 119 ? -0.940 12.322 -2.046 1.00 96.62 119 LYS A N 1
ATOM 973 C CA . LYS A 1 119 ? -2.372 12.048 -2.165 1.00 96.62 119 LYS A CA 1
ATOM 974 C C . LYS A 1 119 ? -2.691 10.598 -1.851 1.00 96.62 119 LYS A C 1
ATOM 976 O O . LYS A 1 119 ? -1.965 9.706 -2.296 1.00 96.62 119 LYS A O 1
ATOM 981 N N . ALA A 1 120 ? -3.802 10.368 -1.164 1.00 97.88 120 ALA A N 1
ATOM 982 C CA . ALA A 1 120 ? -4.421 9.055 -1.021 1.00 97.88 120 ALA A CA 1
ATOM 983 C C . ALA A 1 120 ? -5.935 9.208 -0.836 1.00 97.88 120 ALA A C 1
ATOM 985 O O . ALA A 1 120 ? -6.379 10.095 -0.119 1.00 97.88 120 ALA A O 1
ATOM 986 N N . TYR A 1 121 ? -6.744 8.381 -1.488 1.00 97.75 121 TYR A N 1
ATOM 987 C CA . TYR A 1 121 ? -8.201 8.481 -1.423 1.00 97.75 121 TYR A CA 1
ATOM 988 C C . TYR A 1 121 ? -8.867 7.150 -1.758 1.00 97.75 121 TYR A C 1
ATOM 990 O O . TYR A 1 121 ? -8.264 6.273 -2.376 1.00 97.75 121 TYR A O 1
ATOM 998 N N . VAL A 1 122 ? -10.131 7.018 -1.369 1.00 98.56 122 VAL A N 1
ATOM 999 C CA . VAL A 1 122 ? -10.962 5.861 -1.708 1.00 98.56 122 VAL A CA 1
ATOM 1000 C C . VAL A 1 122 ? -11.780 6.166 -2.957 1.00 98.56 122 VAL A C 1
ATOM 1002 O O . VAL A 1 122 ? -12.622 7.064 -2.937 1.00 98.56 122 VAL A O 1
ATOM 1005 N N . ASP A 1 123 ? -11.580 5.405 -4.031 1.00 98.25 123 ASP A N 1
ATOM 1006 C CA . ASP A 1 123 ? -12.468 5.459 -5.195 1.00 98.25 123 ASP A CA 1
ATOM 1007 C C . ASP A 1 123 ? -13.859 4.944 -4.798 1.00 98.25 123 ASP A C 1
ATOM 1009 O O . ASP A 1 123 ? -14.029 3.810 -4.350 1.00 98.25 123 ASP A O 1
ATOM 1013 N N . ARG A 1 124 ? -14.884 5.786 -4.962 1.00 97.19 124 ARG A N 1
ATOM 1014 C CA . ARG A 1 124 ? -16.260 5.480 -4.544 1.00 97.19 124 ARG A CA 1
ATOM 1015 C C . ARG A 1 124 ? -16.903 4.340 -5.328 1.00 97.19 124 ARG A C 1
ATOM 1017 O O . ARG A 1 124 ? -17.794 3.655 -4.806 1.00 97.19 124 ARG A O 1
ATOM 1024 N N . ASN A 1 125 ? -16.442 4.103 -6.552 1.00 97.62 125 ASN A N 1
ATOM 1025 C CA . ASN A 1 125 ? -16.972 3.048 -7.407 1.00 97.62 125 ASN A CA 1
ATOM 1026 C C . ASN A 1 125 ? -16.446 1.679 -6.974 1.00 97.62 125 ASN A C 1
ATOM 1028 O O . ASN A 1 125 ? -17.231 0.749 -6.780 1.00 97.62 125 ASN A O 1
ATOM 1032 N N . THR A 1 126 ? -15.132 1.581 -6.768 1.00 98.69 126 THR A N 1
ATOM 1033 C CA . THR A 1 126 ? -14.435 0.313 -6.514 1.00 98.69 126 THR A CA 1
ATOM 1034 C C . THR A 1 126 ? -14.184 0.029 -5.034 1.00 98.69 126 THR A C 1
ATOM 1036 O O . THR A 1 126 ? -14.026 -1.123 -4.647 1.00 98.69 126 THR A O 1
ATOM 1039 N N . GLY A 1 127 ? -14.154 1.060 -4.190 1.00 98.62 127 GLY A N 1
ATOM 1040 C CA . GLY A 1 127 ? -13.682 0.982 -2.807 1.00 98.62 127 GLY A CA 1
ATOM 1041 C C . GLY A 1 127 ? -12.156 0.945 -2.674 1.00 98.62 127 GLY A C 1
ATOM 1042 O O . GLY A 1 127 ? -11.663 0.860 -1.548 1.00 98.62 127 GLY A O 1
ATOM 1043 N N . PHE A 1 128 ? -11.408 1.006 -3.781 1.00 98.88 128 PHE A N 1
ATOM 1044 C CA . PHE A 1 128 ? -9.952 0.919 -3.766 1.00 98.88 128 PHE A CA 1
ATOM 1045 C C . PHE A 1 128 ? -9.286 2.163 -3.188 1.00 98.88 128 PHE A C 1
ATOM 1047 O O . PHE A 1 128 ? -9.741 3.288 -3.380 1.00 98.88 128 PHE A O 1
ATOM 1054 N N . ILE A 1 129 ? -8.145 1.945 -2.542 1.00 98.62 129 ILE A N 1
ATOM 1055 C CA . ILE A 1 129 ? -7.226 2.967 -2.065 1.00 98.62 129 ILE A CA 1
ATOM 1056 C C . ILE A 1 129 ? -6.311 3.382 -3.217 1.00 98.62 129 ILE A C 1
ATOM 1058 O O . ILE A 1 129 ? -5.320 2.710 -3.527 1.00 98.62 129 ILE A O 1
ATOM 1062 N N . HIS A 1 130 ? -6.631 4.508 -3.841 1.00 98.56 130 HIS A N 1
ATOM 1063 C CA . HIS A 1 130 ? -5.777 5.171 -4.815 1.00 98.56 130 HIS A CA 1
ATOM 1064 C C . HIS A 1 130 ? -4.850 6.160 -4.116 1.00 98.56 130 HIS A C 1
ATOM 1066 O O . HIS A 1 130 ? -5.124 6.630 -3.015 1.00 98.56 130 HIS A O 1
ATOM 1072 N N . GLY A 1 131 ? -3.729 6.489 -4.743 1.00 97.50 131 GLY A N 1
ATOM 1073 C CA . GLY A 1 131 ? -2.834 7.509 -4.217 1.00 97.50 131 GLY A CA 1
ATOM 1074 C C . GLY A 1 131 ? -1.554 7.631 -5.015 1.00 97.50 131 GLY A C 1
ATOM 1075 O O . GLY A 1 131 ? -1.353 6.918 -5.994 1.00 97.50 131 GLY A O 1
ATOM 1076 N N . GLY A 1 132 ? -0.686 8.525 -4.565 1.00 95.88 132 GLY A N 1
ATOM 1077 C CA . GLY A 1 132 ? 0.571 8.819 -5.233 1.00 95.88 132 GLY A CA 1
ATOM 1078 C C . GLY A 1 132 ? 0.411 9.687 -6.485 1.00 95.88 132 GLY A C 1
ATOM 1079 O O . GLY A 1 132 ? -0.669 10.186 -6.803 1.00 95.88 132 GLY A O 1
ATOM 1080 N N . ASN A 1 133 ? 1.532 9.895 -7.166 1.00 95.62 133 ASN A N 1
ATOM 1081 C CA . ASN A 1 133 ? 1.625 10.520 -8.478 1.00 95.62 133 ASN A CA 1
ATOM 1082 C C . ASN A 1 133 ? 2.907 10.020 -9.177 1.00 95.62 133 ASN A C 1
ATOM 1084 O O . ASN A 1 133 ? 3.770 9.420 -8.541 1.00 95.62 133 ASN A O 1
ATOM 1088 N N . ARG A 1 134 ? 3.069 10.297 -10.476 1.00 95.88 134 ARG A N 1
ATOM 1089 C CA . ARG A 1 134 ? 4.235 9.835 -11.257 1.00 95.88 134 ARG A CA 1
ATOM 1090 C C . ARG A 1 134 ? 5.613 10.309 -10.765 1.00 95.88 134 ARG A C 1
ATOM 1092 O O . ARG A 1 134 ? 6.625 9.841 -11.275 1.00 95.88 134 ARG A O 1
ATOM 1099 N N . TRP A 1 135 ? 5.653 11.287 -9.866 1.00 96.25 135 TRP A N 1
ATOM 1100 C CA . TRP A 1 135 ? 6.856 11.927 -9.336 1.00 96.25 135 TRP A CA 1
ATOM 1101 C C . TRP A 1 135 ? 7.134 11.559 -7.877 1.00 96.25 135 TRP A C 1
ATOM 1103 O O . TRP A 1 135 ? 8.060 12.115 -7.293 1.00 96.25 135 TRP A O 1
ATOM 1113 N N . ASN A 1 136 ? 6.365 10.641 -7.282 1.00 92.25 136 ASN A N 1
ATOM 1114 C CA . ASN A 1 136 ? 6.584 10.189 -5.914 1.00 92.25 136 ASN A CA 1
ATOM 1115 C C . ASN A 1 136 ? 6.762 8.671 -5.796 1.00 92.25 136 ASN A C 1
ATOM 1117 O O . ASN A 1 136 ? 6.517 7.899 -6.723 1.00 92.25 136 ASN A O 1
ATOM 1121 N N . CYS A 1 137 ? 7.226 8.278 -4.614 1.00 93.88 137 CYS A N 1
ATOM 1122 C CA . CYS A 1 137 ? 7.636 6.928 -4.259 1.00 93.88 137 CYS A CA 1
ATOM 1123 C C . CYS A 1 137 ? 6.828 6.437 -3.050 1.00 93.88 137 CYS A C 1
ATOM 1125 O O . CYS A 1 137 ? 7.374 6.147 -1.993 1.00 93.88 137 CYS A O 1
ATOM 1127 N N . GLY A 1 138 ? 5.500 6.399 -3.181 1.00 93.81 138 GLY A N 1
ATOM 1128 C CA . GLY A 1 138 ? 4.611 6.136 -2.044 1.00 93.81 138 GLY A CA 1
ATOM 1129 C C . GLY A 1 138 ? 4.583 4.688 -1.531 1.00 93.81 138 GLY A C 1
ATOM 1130 O O . GLY A 1 138 ? 3.857 4.401 -0.585 1.00 93.81 138 GLY A O 1
ATOM 1131 N N . THR A 1 139 ? 5.298 3.761 -2.159 1.00 97.31 139 THR A N 1
ATOM 1132 C CA . THR A 1 139 ? 5.300 2.334 -1.793 1.00 97.31 139 THR A CA 1
ATOM 1133 C C . THR A 1 139 ? 6.725 1.848 -1.616 1.00 97.31 139 THR A C 1
ATOM 1135 O O . THR A 1 139 ? 7.606 2.453 -2.208 1.00 97.31 139 THR A O 1
ATOM 1138 N N . TRP A 1 140 ? 6.927 0.709 -0.956 1.00 97.75 140 TRP A N 1
ATOM 1139 C CA . TRP A 1 140 ? 8.232 0.102 -0.673 1.00 97.75 140 TRP A CA 1
ATOM 1140 C C . TRP A 1 140 ? 9.195 -0.014 -1.867 1.00 97.75 140 TRP A C 1
ATOM 1142 O O . TRP A 1 140 ? 10.402 -0.092 -1.664 1.00 97.75 140 TRP A O 1
ATOM 1152 N N . MET A 1 141 ? 8.683 -0.039 -3.103 1.00 97.81 141 MET A N 1
ATOM 1153 C CA . MET A 1 141 ? 9.488 0.152 -4.310 1.00 97.81 141 MET A CA 1
ATOM 1154 C C . MET A 1 141 ? 9.798 1.648 -4.516 1.00 97.81 141 MET A C 1
ATOM 1156 O O . MET A 1 141 ? 9.259 2.278 -5.430 1.00 97.81 141 MET A O 1
ATOM 1160 N N . ASP A 1 142 ? 10.619 2.232 -3.638 1.00 96.19 142 ASP A N 1
ATOM 1161 C CA . ASP A 1 142 ? 10.669 3.679 -3.375 1.00 96.19 142 ASP A CA 1
ATOM 1162 C C . ASP A 1 142 ? 11.871 4.427 -3.983 1.00 96.19 142 ASP A C 1
ATOM 1164 O O . ASP A 1 142 ? 12.154 5.580 -3.637 1.00 96.19 142 ASP A O 1
ATOM 1168 N N . LYS A 1 143 ? 12.578 3.819 -4.939 1.00 96.31 143 LYS A N 1
ATOM 1169 C CA . LYS A 1 143 ? 13.798 4.409 -5.499 1.00 96.31 143 LYS A CA 1
ATOM 1170 C C . LYS A 1 143 ? 13.535 5.685 -6.313 1.00 96.31 143 LYS A C 1
ATOM 1172 O O . LYS A 1 143 ? 13.111 5.635 -7.470 1.00 96.31 143 LYS A O 1
ATOM 1177 N N . MET A 1 144 ? 13.895 6.831 -5.732 1.00 96.31 144 MET A N 1
ATOM 1178 C CA . MET A 1 144 ? 14.014 8.117 -6.426 1.00 96.31 144 MET A CA 1
ATOM 1179 C C . MET A 1 144 ? 15.347 8.199 -7.187 1.00 96.31 144 MET A C 1
ATOM 1181 O O . MET A 1 144 ? 16.411 7.931 -6.621 1.00 96.31 144 MET A O 1
ATOM 1185 N N . GLY A 1 145 ? 15.305 8.558 -8.472 1.00 96.44 145 GLY A N 1
ATOM 1186 C CA . GLY A 1 145 ? 16.509 8.787 -9.267 1.00 96.44 145 GLY A CA 1
ATOM 1187 C C . GLY A 1 145 ? 17.265 10.040 -8.826 1.00 96.44 145 GLY A C 1
ATOM 1188 O O . GLY A 1 145 ? 16.665 11.042 -8.436 1.00 96.44 145 GLY A O 1
ATOM 1189 N N . SER A 1 146 ? 18.595 9.985 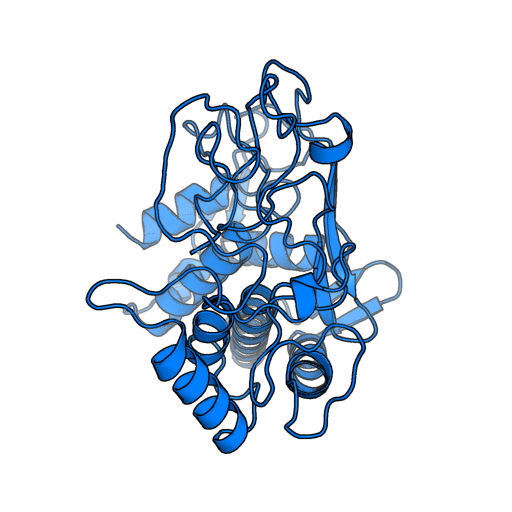-8.892 1.00 96.44 146 SER A N 1
ATOM 1190 C CA . SER A 1 146 ? 19.485 11.020 -8.346 1.00 96.44 146 SER A CA 1
ATOM 1191 C C . SER A 1 146 ? 20.664 11.401 -9.248 1.00 96.44 146 SER A C 1
ATOM 1193 O O . SER A 1 146 ? 21.414 12.312 -8.909 1.00 96.44 146 SER A O 1
ATOM 1195 N N . SER A 1 147 ? 20.819 10.771 -10.417 1.00 96.56 147 SER A N 1
ATOM 1196 C CA . SER A 1 147 ? 21.864 11.099 -11.392 1.00 96.56 147 SER A CA 1
ATOM 1197 C C . SER A 1 147 ? 21.408 12.218 -12.330 1.00 96.56 147 SER A C 1
ATOM 1199 O O . SER A 1 147 ? 20.503 12.046 -13.157 1.00 96.56 147 SER A O 1
ATOM 1201 N N . GLU A 1 148 ? 22.067 13.376 -12.240 1.00 95.38 148 GLU A N 1
ATOM 1202 C CA . GLU A 1 148 ? 21.948 14.428 -13.258 1.00 95.38 148 GLU A CA 1
ATOM 1203 C C . GLU A 1 148 ? 22.572 13.987 -14.579 1.00 95.38 148 GLU A C 1
ATOM 1205 O O . GLU A 1 148 ? 21.990 14.176 -15.646 1.00 95.38 148 GLU A O 1
ATOM 1210 N N . LYS A 1 149 ? 23.742 13.350 -14.491 1.00 95.94 149 LYS A N 1
ATOM 1211 C CA . LYS A 1 149 ? 24.547 12.899 -15.626 1.00 95.94 149 LYS A CA 1
ATOM 1212 C C . LYS A 1 149 ? 23.781 11.944 -16.539 1.00 95.94 149 LYS A C 1
ATOM 1214 O O . LYS A 1 149 ? 23.861 12.074 -17.758 1.00 95.94 149 LYS A O 1
ATOM 1219 N N . ALA A 1 150 ? 23.037 11.006 -15.959 1.00 96.12 150 ALA A N 1
ATOM 1220 C CA . ALA A 1 150 ? 22.229 10.041 -16.696 1.00 96.12 150 ALA A CA 1
ATOM 1221 C C . ALA A 1 150 ? 20.776 10.508 -16.924 1.00 96.12 150 ALA A C 1
ATOM 1223 O O . ALA A 1 150 ? 19.990 9.804 -17.560 1.00 96.12 150 ALA A O 1
ATOM 1224 N N . GLY A 1 151 ? 20.397 11.687 -16.412 1.00 95.62 151 GLY A N 1
ATOM 1225 C CA . GLY A 1 151 ? 19.070 12.273 -16.611 1.00 95.62 151 GLY A CA 1
ATOM 1226 C C . GLY A 1 151 ? 17.931 11.517 -15.915 1.00 95.62 151 GLY A C 1
ATOM 1227 O O . GLY A 1 151 ? 16.824 11.453 -16.461 1.00 95.62 151 GLY A O 1
ATOM 1228 N N . ASN A 1 152 ? 18.189 10.915 -14.745 1.00 95.69 152 ASN A N 1
ATOM 1229 C CA . ASN A 1 152 ? 17.149 10.312 -13.895 1.00 95.69 152 ASN A CA 1
ATOM 1230 C C . ASN A 1 152 ? 16.862 11.094 -12.602 1.00 95.69 152 ASN A C 1
ATOM 1232 O O . ASN A 1 152 ? 15.938 10.715 -11.885 1.00 95.69 152 ASN A O 1
ATOM 1236 N N . ARG A 1 153 ? 17.598 12.177 -12.295 1.00 95.69 153 ARG A N 1
ATOM 1237 C CA . ARG A 1 153 ? 17.355 12.987 -11.087 1.00 95.69 153 ARG A CA 1
ATOM 1238 C C . ARG A 1 153 ? 15.889 13.427 -10.984 1.00 95.69 153 ARG A C 1
ATOM 1240 O O . ARG A 1 153 ? 15.348 14.051 -11.899 1.00 95.69 153 ARG A O 1
ATOM 1247 N N . GLY A 1 154 ? 15.265 13.103 -9.854 1.00 95.12 154 GLY A N 1
ATOM 1248 C CA . GLY A 1 154 ? 13.880 13.454 -9.547 1.00 95.12 154 GLY A CA 1
ATOM 1249 C C . GLY A 1 154 ? 12.833 12.625 -10.286 1.00 95.12 154 GLY A C 1
ATOM 1250 O O . GLY A 1 154 ? 11.656 12.985 -10.285 1.00 95.12 154 GLY A O 1
ATOM 1251 N N . GLU A 1 155 ? 13.238 11.540 -10.947 1.00 96.00 155 GLU A N 1
ATOM 1252 C CA . GLU A 1 155 ? 12.324 10.589 -11.571 1.00 96.00 155 GLU A CA 1
ATOM 1253 C C . GLU A 1 155 ? 12.309 9.288 -10.765 1.00 96.00 155 GLU A C 1
ATOM 1255 O O . GLU A 1 155 ? 13.338 8.606 -10.692 1.00 96.00 155 GLU A O 1
ATOM 1260 N N . PRO A 1 156 ? 11.168 8.915 -10.160 1.00 95.94 156 PRO A N 1
ATOM 1261 C CA . PRO A 1 156 ? 11.001 7.593 -9.575 1.00 95.94 156 PRO A CA 1
ATOM 1262 C C . PRO A 1 156 ? 11.293 6.498 -10.601 1.00 95.94 156 PRO A C 1
ATOM 1264 O O . PRO A 1 156 ? 10.848 6.582 -11.747 1.00 95.94 156 PRO A O 1
ATOM 1267 N N . ALA A 1 157 ? 12.013 5.460 -10.187 1.00 95.38 157 ALA A N 1
ATOM 1268 C CA . ALA A 1 157 ? 12.228 4.282 -11.025 1.00 95.38 157 ALA A CA 1
ATOM 1269 C C . ALA A 1 157 ? 10.949 3.464 -11.208 1.00 95.38 157 ALA A C 1
ATOM 1271 O O . ALA A 1 157 ? 10.713 2.893 -12.270 1.00 95.38 157 ALA A O 1
ATOM 1272 N N . THR A 1 158 ? 10.144 3.412 -10.150 1.00 94.88 158 THR A N 1
ATOM 1273 C CA . THR A 1 158 ? 8.960 2.564 -10.021 1.00 94.88 158 THR A CA 1
ATOM 1274 C C . THR A 1 158 ? 7.831 3.352 -9.356 1.00 94.88 158 THR A C 1
ATOM 1276 O O . THR A 1 158 ? 7.441 3.027 -8.233 1.00 94.88 158 THR A O 1
ATOM 1279 N N . PRO A 1 159 ? 7.311 4.429 -9.983 1.00 95.00 159 PRO A N 1
ATOM 1280 C CA . PRO A 1 159 ? 6.153 5.118 -9.435 1.00 95.00 159 PRO A CA 1
ATOM 1281 C C . PRO A 1 159 ? 4.957 4.163 -9.485 1.00 95.00 159 PRO A C 1
ATOM 1283 O O . PRO A 1 159 ? 4.531 3.730 -10.553 1.00 95.00 159 PRO A O 1
ATOM 1286 N N . ARG A 1 160 ? 4.429 3.821 -8.311 1.00 97.81 160 ARG A N 1
ATOM 1287 C CA . ARG A 1 160 ? 3.267 2.937 -8.149 1.00 97.81 160 ARG A CA 1
ATOM 1288 C C . ARG A 1 160 ? 2.068 3.743 -7.684 1.00 97.81 160 ARG A C 1
ATOM 1290 O O . ARG A 1 160 ? 1.537 3.515 -6.597 1.00 97.81 160 ARG A O 1
ATOM 1297 N N . ASP A 1 161 ? 1.706 4.756 -8.463 1.00 97.88 161 ASP A N 1
ATOM 1298 C CA . ASP A 1 161 ? 0.504 5.556 -8.248 1.00 97.88 161 ASP A CA 1
ATOM 1299 C C . ASP A 1 161 ? -0.762 4.812 -8.709 1.00 97.88 161 ASP A C 1
ATOM 1301 O O . ASP A 1 161 ? -0.699 3.807 -9.411 1.00 97.88 161 ASP A O 1
ATOM 1305 N N . GLY A 1 162 ? -1.930 5.269 -8.261 1.00 98.12 162 GLY A N 1
ATOM 1306 C CA . GLY A 1 162 ? -3.191 4.539 -8.429 1.00 98.12 162 GLY A CA 1
ATOM 1307 C C . GLY A 1 162 ? -3.409 3.491 -7.332 1.00 98.12 162 GLY A C 1
ATOM 1308 O O . GLY A 1 162 ? -2.968 3.671 -6.191 1.00 98.12 162 GLY A O 1
ATOM 1309 N N . ALA A 1 163 ? -4.123 2.407 -7.629 1.00 98.69 163 ALA A N 1
ATOM 1310 C CA . ALA A 1 163 ? -4.430 1.355 -6.661 1.00 98.69 163 ALA A CA 1
ATOM 1311 C C . ALA A 1 163 ? -3.373 0.243 -6.696 1.00 98.69 163 ALA A C 1
ATOM 1313 O O . ALA A 1 163 ? -3.432 -0.637 -7.546 1.00 98.69 163 ALA A O 1
ATOM 1314 N N . ALA A 1 164 ? -2.412 0.268 -5.766 1.00 98.75 164 ALA A N 1
ATOM 1315 C CA . ALA A 1 164 ? -1.416 -0.797 -5.624 1.00 98.75 164 ALA A CA 1
ATOM 1316 C C . ALA A 1 164 ? -2.054 -2.068 -5.050 1.00 98.75 164 ALA A C 1
ATOM 1318 O O . ALA A 1 164 ? -2.832 -1.986 -4.092 1.00 98.75 164 ALA A O 1
ATOM 1319 N N . VAL A 1 165 ? -1.733 -3.220 -5.646 1.00 98.88 165 VAL A N 1
ATOM 1320 C CA . VAL A 1 165 ? -2.415 -4.504 -5.415 1.00 98.88 165 VAL A CA 1
ATOM 1321 C C . VAL A 1 165 ? -2.410 -4.943 -3.949 1.00 98.88 165 VAL A C 1
ATOM 1323 O O . VAL A 1 165 ? -3.440 -5.356 -3.415 1.00 98.88 165 VAL A O 1
ATOM 1326 N N . GLU A 1 166 ? -1.281 -4.800 -3.258 1.00 98.81 166 GLU A N 1
ATOM 1327 C CA . GLU A 1 166 ? -1.133 -5.205 -1.863 1.00 98.81 166 GLU A CA 1
ATOM 1328 C C . GLU A 1 166 ? -1.954 -4.328 -0.917 1.00 98.81 166 GLU A C 1
ATOM 1330 O O . GLU A 1 166 ? -2.517 -4.834 0.053 1.00 98.81 166 GLU A O 1
ATOM 1335 N N . LEU A 1 167 ? -2.098 -3.035 -1.226 1.00 98.75 167 LEU A N 1
ATOM 1336 C CA . LEU A 1 167 ? -2.839 -2.105 -0.374 1.00 98.75 167 LEU A CA 1
ATOM 1337 C C . LEU A 1 167 ? -4.333 -2.415 -0.378 1.00 98.75 167 LEU A C 1
ATOM 1339 O O . LEU A 1 167 ? -4.976 -2.282 0.658 1.00 98.75 167 LEU A O 1
ATOM 1343 N N . GLN A 1 168 ? -4.880 -2.888 -1.501 1.00 98.81 168 GLN A N 1
ATOM 1344 C CA . GLN A 1 168 ? -6.305 -3.231 -1.574 1.00 98.81 168 GLN A CA 1
ATOM 1345 C C . GLN A 1 168 ? -6.616 -4.473 -0.741 1.00 98.81 168 GLN A C 1
ATOM 1347 O O . GLN A 1 168 ? -7.629 -4.524 -0.049 1.00 98.81 168 GLN A O 1
ATOM 1352 N N . ALA A 1 169 ? -5.722 -5.462 -0.770 1.00 98.75 169 ALA A N 1
ATOM 1353 C CA . ALA A 1 169 ? -5.865 -6.679 0.016 1.00 98.75 169 ALA A CA 1
ATOM 1354 C C . ALA A 1 169 ? -5.669 -6.443 1.516 1.00 98.75 169 ALA A C 1
ATOM 1356 O O . ALA A 1 169 ? -6.451 -6.951 2.321 1.00 98.75 169 ALA A O 1
ATOM 1357 N N . LEU A 1 170 ? -4.676 -5.629 1.892 1.00 98.88 170 LEU A N 1
ATOM 1358 C CA . LEU A 1 170 ? -4.501 -5.179 3.273 1.00 98.88 170 LEU A CA 1
ATOM 1359 C C . LEU A 1 170 ? -5.743 -4.413 3.744 1.00 98.88 170 LEU A C 1
ATOM 1361 O O . LEU A 1 170 ? -6.306 -4.764 4.775 1.00 98.88 170 LEU A O 1
ATOM 1365 N N . ALA A 1 171 ? -6.225 -3.438 2.967 1.00 98.81 171 ALA A N 1
ATOM 1366 C CA . ALA A 1 171 ? -7.433 -2.685 3.292 1.00 98.81 171 ALA A CA 1
ATOM 1367 C C . ALA A 1 171 ? -8.649 -3.605 3.467 1.00 98.81 171 ALA A C 1
ATOM 1369 O O . ALA A 1 171 ? -9.321 -3.532 4.490 1.00 98.81 171 ALA A O 1
ATOM 1370 N N . TYR A 1 172 ? -8.896 -4.524 2.529 1.00 98.88 172 TYR A N 1
AT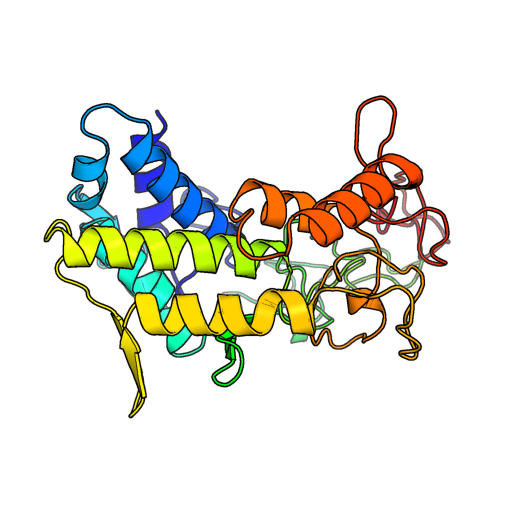OM 1371 C CA . TYR A 1 172 ? -9.983 -5.498 2.640 1.00 98.88 172 TYR A CA 1
ATOM 1372 C C . TYR A 1 172 ? -9.896 -6.333 3.923 1.00 98.88 172 TYR A C 1
ATOM 1374 O O . TYR A 1 172 ? -10.900 -6.486 4.620 1.00 98.88 172 TYR A O 1
ATOM 1382 N N . ASN A 1 173 ? -8.706 -6.844 4.259 1.00 98.69 173 ASN A N 1
ATOM 1383 C CA . ASN A 1 173 ? -8.493 -7.629 5.473 1.00 98.69 173 ASN A CA 1
ATOM 1384 C C . ASN A 1 173 ? -8.836 -6.813 6.734 1.00 98.69 173 ASN A C 1
ATOM 1386 O O . ASN A 1 173 ? -9.605 -7.277 7.577 1.00 98.69 173 ASN A O 1
ATOM 1390 N N . ILE A 1 174 ? -8.352 -5.569 6.814 1.00 98.69 174 ILE A N 1
ATOM 1391 C CA . ILE A 1 174 ? -8.637 -4.667 7.936 1.00 98.69 174 ILE A CA 1
ATOM 1392 C C . ILE A 1 174 ? -10.114 -4.334 8.039 1.00 98.69 174 ILE A C 1
ATOM 1394 O O . ILE A 1 174 ? -10.667 -4.377 9.131 1.00 98.69 174 ILE A O 1
ATOM 1398 N N . LEU A 1 175 ? -10.775 -4.035 6.924 1.00 98.88 175 LEU A N 1
ATOM 1399 C CA . LEU A 1 175 ? -12.199 -3.713 6.920 1.00 98.88 175 LEU A CA 1
ATOM 1400 C C . LEU A 1 175 ? -13.044 -4.909 7.376 1.00 98.88 175 LEU A C 1
ATOM 1402 O O . LEU A 1 175 ? -13.986 -4.725 8.144 1.00 98.88 175 LEU A O 1
ATOM 1406 N N . CYS A 1 176 ? -12.672 -6.133 6.988 1.00 98.81 176 CYS A N 1
ATOM 1407 C CA . CYS A 1 176 ? -13.307 -7.347 7.507 1.00 98.81 176 CYS A CA 1
ATOM 1408 C C . CYS A 1 176 ? -13.096 -7.501 9.021 1.00 98.81 176 CYS A C 1
ATOM 1410 O O . CYS A 1 176 ? -14.041 -7.824 9.736 1.00 98.81 176 CYS A O 1
ATOM 1412 N N . ALA A 1 177 ? -11.883 -7.244 9.521 1.00 98.69 177 ALA A N 1
ATOM 1413 C CA . ALA A 1 177 ? -11.594 -7.309 10.953 1.00 98.69 177 ALA A CA 1
ATOM 1414 C C . ALA A 1 177 ? -12.358 -6.236 11.746 1.00 98.69 177 ALA A C 1
ATOM 1416 O O . ALA A 1 177 ? -12.956 -6.544 12.771 1.00 98.69 177 ALA A O 1
ATOM 1417 N N . MET A 1 178 ? -12.411 -4.998 11.248 1.00 98.81 178 MET A N 1
ATOM 1418 C CA . MET A 1 178 ? -13.180 -3.906 11.854 1.00 98.81 178 MET A CA 1
ATOM 1419 C C . MET A 1 178 ? -14.681 -4.224 11.890 1.00 98.81 178 MET A C 1
ATOM 1421 O O . MET A 1 178 ? -15.332 -3.961 12.900 1.00 98.81 178 MET A O 1
ATOM 1425 N N . ALA A 1 179 ? -15.227 -4.828 10.828 1.00 98.75 179 ALA A N 1
ATOM 1426 C CA . ALA A 1 179 ? -16.606 -5.315 10.812 1.00 98.75 179 ALA A CA 1
ATOM 1427 C C . ALA A 1 179 ? -16.839 -6.385 11.891 1.00 98.75 179 ALA A C 1
ATOM 1429 O O . ALA A 1 179 ? -17.725 -6.228 12.724 1.00 98.75 179 ALA A O 1
ATOM 1430 N N . GLU A 1 180 ? -15.991 -7.417 11.944 1.00 98.62 180 GLU A N 1
ATOM 1431 C CA . GLU A 1 180 ? -16.063 -8.496 12.942 1.00 98.62 180 GLU A CA 1
ATOM 1432 C C . GLU A 1 180 ? -15.972 -7.966 14.384 1.00 98.62 180 GLU A C 1
ATOM 1434 O O . GLU A 1 180 ? -16.726 -8.379 15.272 1.00 98.62 180 GLU A O 1
ATOM 1439 N N . TRP A 1 181 ? -15.057 -7.029 14.640 1.00 98.56 181 TRP A N 1
ATOM 1440 C CA . TRP A 1 181 ? -14.897 -6.405 15.952 1.00 98.56 181 TRP A CA 1
ATOM 1441 C C . TRP A 1 181 ? -16.093 -5.524 16.319 1.00 98.56 181 TRP A C 1
ATOM 1443 O O . TRP A 1 181 ? -16.465 -5.463 17.490 1.00 98.56 181 TRP A O 1
ATOM 1453 N N . SER A 1 182 ? -16.713 -4.856 15.346 1.00 98.31 182 SER A N 1
ATOM 1454 C CA . SER A 1 182 ? -17.910 -4.048 15.587 1.00 98.31 182 SER A CA 1
ATOM 1455 C C . SER A 1 182 ? -19.121 -4.936 15.879 1.00 98.31 182 SER A C 1
ATOM 1457 O O . SER A 1 182 ? -19.794 -4.741 16.890 1.00 98.31 182 SER A O 1
ATOM 1459 N N . ASP A 1 183 ? -19.336 -5.978 15.071 1.00 98.25 183 ASP A N 1
ATOM 1460 C CA . ASP A 1 183 ? -20.449 -6.924 15.216 1.00 98.25 183 ASP A CA 1
ATOM 1461 C C . ASP A 1 183 ? -20.384 -7.707 16.537 1.00 98.25 183 ASP A C 1
ATOM 1463 O O . ASP A 1 183 ? -21.412 -8.034 17.130 1.00 98.25 183 ASP A O 1
ATOM 1467 N N . SER A 1 184 ? -19.175 -7.985 17.036 1.00 97.56 184 SER A N 1
ATOM 1468 C CA . SER A 1 184 ? -18.972 -8.621 18.346 1.00 97.56 184 SER A CA 1
ATOM 1469 C C . SER A 1 184 ? -19.057 -7.655 19.536 1.00 97.56 184 SER A C 1
ATOM 1471 O O . SER A 1 184 ? -19.014 -8.102 20.684 1.00 97.56 184 SER A O 1
ATOM 1473 N N . GLY A 1 185 ? -19.183 -6.345 19.296 1.00 97.62 185 GLY A N 1
ATOM 1474 C CA . GLY A 1 185 ? -19.209 -5.313 20.337 1.00 97.62 185 GLY A CA 1
ATOM 1475 C C . GLY A 1 185 ? -17.842 -5.003 20.958 1.00 97.62 185 GLY A C 1
ATOM 1476 O O . GLY A 1 185 ? -17.783 -4.356 22.004 1.00 97.62 185 GLY A O 1
ATOM 1477 N N . LEU A 1 186 ? -16.744 -5.454 20.341 1.00 97.19 186 LEU A N 1
ATOM 1478 C CA . LEU A 1 186 ? -15.380 -5.159 20.789 1.00 97.19 186 LEU A CA 1
ATOM 1479 C C . LEU A 1 186 ? -15.000 -3.691 20.535 1.00 97.19 186 LEU A C 1
ATOM 1481 O O . LEU A 1 186 ? -14.251 -3.108 21.321 1.00 97.19 186 LEU A O 1
ATOM 1485 N N . ILE A 1 187 ? -15.525 -3.101 19.458 1.00 97.94 187 ILE A N 1
ATOM 1486 C CA . ILE A 1 187 ? -15.355 -1.685 19.108 1.00 97.94 187 ILE A CA 1
ATOM 1487 C C . ILE A 1 187 ? -16.719 -1.038 18.849 1.00 97.94 187 ILE A C 1
ATOM 1489 O O . ILE A 1 187 ? -17.668 -1.710 18.448 1.00 97.94 187 ILE A O 1
ATOM 1493 N N . SER A 1 188 ? -16.827 0.274 19.063 1.00 96.88 188 SER A N 1
ATOM 1494 C CA . SER A 1 188 ? -18.075 1.021 18.840 1.00 96.88 188 SER A CA 1
ATOM 1495 C C . SER A 1 188 ? -18.192 1.593 17.425 1.00 96.88 188 SER A C 1
ATOM 1497 O O . SER A 1 188 ? -19.298 1.869 16.963 1.00 96.88 188 SER A O 1
ATOM 1499 N N . GLN A 1 189 ? -17.066 1.773 16.730 1.00 96.50 189 GLN A N 1
ATOM 1500 C CA . GLN A 1 189 ? -17.019 2.289 15.367 1.00 96.50 189 GLN A CA 1
ATOM 1501 C C . GLN A 1 189 ? -17.542 1.226 14.394 1.00 96.50 189 GLN A C 1
ATOM 1503 O O . GLN A 1 189 ? -16.994 0.128 14.331 1.00 96.50 189 GLN A O 1
ATOM 1508 N N . ASN A 1 190 ? -18.567 1.554 13.604 1.00 96.88 190 ASN A N 1
ATOM 1509 C CA . ASN A 1 190 ? -19.251 0.623 12.690 1.00 96.88 190 ASN A CA 1
ATOM 1510 C C . ASN A 1 190 ? -19.056 0.946 11.194 1.00 96.88 190 ASN A C 1
ATOM 1512 O O . ASN A 1 190 ? -19.585 0.248 10.325 1.00 96.88 190 ASN A O 1
ATOM 1516 N N . GLY A 1 191 ? -18.297 1.994 10.881 1.00 98.19 191 GLY A N 1
ATOM 1517 C CA . GLY A 1 191 ? -18.061 2.470 9.526 1.00 98.19 191 GLY A CA 1
ATOM 1518 C C . GLY A 1 191 ? -17.310 3.793 9.507 1.00 98.19 191 GLY A C 1
ATOM 1519 O O . GLY A 1 191 ? -16.802 4.237 10.532 1.00 98.19 191 GLY A O 1
ATOM 1520 N N . VAL A 1 192 ? -17.284 4.430 8.342 1.00 98.12 192 VAL A N 1
ATOM 1521 C CA . VAL A 1 192 ? -16.722 5.764 8.093 1.00 98.12 192 VAL A CA 1
ATOM 1522 C C . VAL A 1 192 ? -17.764 6.660 7.446 1.00 98.12 192 VAL A C 1
ATOM 1524 O O . VAL A 1 192 ? -18.678 6.199 6.761 1.00 98.12 192 VAL A O 1
ATOM 1527 N N . SER A 1 193 ? -17.632 7.966 7.653 1.00 96.81 193 SER A N 1
ATOM 1528 C CA . SER A 1 193 ? -18.504 8.957 7.030 1.00 96.81 193 SER A CA 1
ATOM 1529 C C . SER A 1 193 ? -17.708 10.177 6.591 1.00 96.81 193 SER A C 1
ATOM 1531 O O . SER A 1 193 ? -16.821 10.635 7.311 1.00 96.81 193 SER A O 1
ATOM 1533 N N . HIS A 1 194 ? -18.042 10.709 5.421 1.00 96.00 194 HIS A N 1
ATOM 1534 C CA . HIS A 1 194 ? -17.521 11.976 4.924 1.00 96.00 194 HIS A CA 1
ATOM 1535 C C . HIS A 1 194 ? -18.573 12.645 4.037 1.00 96.00 194 HIS A C 1
ATOM 1537 O O . HIS A 1 194 ? -19.175 11.993 3.183 1.00 96.00 194 HIS A O 1
ATOM 1543 N N . ASP A 1 195 ? -18.815 13.936 4.259 1.00 93.88 195 ASP A N 1
ATOM 1544 C CA . ASP A 1 195 ? -19.904 14.697 3.643 1.00 93.88 195 ASP A CA 1
ATOM 1545 C C . ASP A 1 195 ? -21.270 13.993 3.759 1.00 93.88 195 ASP A C 1
ATOM 1547 O O . ASP A 1 195 ? -21.825 13.865 4.850 1.00 93.88 195 ASP A O 1
ATOM 1551 N N . SER A 1 196 ? -21.826 13.546 2.629 1.00 92.69 196 SER A N 1
ATOM 1552 C CA . SER A 1 196 ? -23.116 12.848 2.549 1.00 92.69 196 SER A CA 1
ATOM 1553 C C . SER A 1 196 ? -22.982 11.327 2.439 1.00 92.69 196 SER A C 1
ATOM 1555 O O . SER A 1 196 ? -23.990 10.620 2.416 1.00 92.69 196 SER A O 1
ATOM 1557 N N . GLU A 1 197 ? -21.755 10.809 2.379 1.00 94.88 197 GLU A N 1
ATOM 1558 C CA . GLU A 1 197 ? -21.482 9.384 2.237 1.00 94.88 197 GLU A CA 1
ATOM 1559 C C . GLU A 1 197 ? -21.192 8.750 3.596 1.00 94.88 197 GLU A C 1
ATOM 1561 O O . GLU A 1 197 ? -20.369 9.234 4.373 1.00 94.88 197 GLU A O 1
ATOM 1566 N N . ASN A 1 198 ? -21.851 7.624 3.866 1.00 97.62 198 ASN A N 1
ATOM 1567 C CA . ASN A 1 198 ? -21.630 6.813 5.056 1.00 97.62 198 ASN A CA 1
ATOM 1568 C C . ASN A 1 198 ? -21.550 5.342 4.647 1.00 97.62 198 ASN A C 1
ATOM 1570 O O . ASN A 1 198 ? -22.509 4.806 4.084 1.00 97.62 198 ASN A O 1
ATOM 1574 N N . TRP A 1 199 ? -20.399 4.716 4.885 1.00 98.50 199 TRP A N 1
ATOM 1575 C CA . TRP A 1 199 ? -20.158 3.310 4.580 1.00 98.50 199 TRP A CA 1
ATOM 1576 C C . TRP A 1 199 ? -19.841 2.560 5.867 1.00 98.50 199 TRP A C 1
ATOM 1578 O O . TRP A 1 199 ? -18.886 2.884 6.569 1.00 98.50 199 TRP A O 1
ATOM 1588 N N . THR A 1 200 ? -20.591 1.495 6.133 1.00 98.75 200 THR A N 1
ATOM 1589 C CA . THR A 1 200 ? -20.183 0.489 7.121 1.00 98.75 200 THR A CA 1
ATOM 1590 C C . THR A 1 200 ? -18.883 -0.193 6.689 1.00 98.75 200 THR A C 1
ATOM 1592 O O . THR A 1 200 ? -18.563 -0.247 5.495 1.00 98.75 200 THR A O 1
ATOM 1595 N N . TRP A 1 201 ? -18.153 -0.776 7.643 1.00 98.75 201 TRP A N 1
ATOM 1596 C CA . TRP A 1 201 ? -16.935 -1.542 7.344 1.00 98.75 201 TRP A CA 1
ATOM 1597 C C . TRP A 1 201 ? -17.185 -2.653 6.317 1.00 98.75 201 TRP A C 1
ATOM 1599 O O . TRP A 1 201 ? -16.449 -2.771 5.336 1.00 98.75 201 TRP A O 1
ATOM 1609 N N . SER A 1 202 ? -18.283 -3.397 6.482 1.00 98.69 202 SER A N 1
ATOM 1610 C CA . SER A 1 202 ? -18.693 -4.468 5.570 1.00 98.69 202 SER A CA 1
ATOM 1611 C C . SER A 1 202 ? -19.037 -3.952 4.173 1.00 98.69 202 SER A C 1
ATOM 1613 O O . SER A 1 202 ? -18.652 -4.569 3.185 1.00 98.69 202 SER A O 1
ATOM 1615 N N . GLN A 1 203 ? -19.714 -2.803 4.054 1.00 98.75 203 GLN A N 1
ATOM 1616 C CA . GLN A 1 203 ? -20.006 -2.204 2.743 1.00 98.75 203 GLN A CA 1
ATOM 1617 C C . GLN A 1 203 ? -18.730 -1.800 2.001 1.00 98.75 203 GLN A C 1
ATOM 1619 O O . GLN A 1 203 ? -18.635 -2.010 0.790 1.00 98.75 203 GLN A O 1
ATOM 1624 N N . TRP A 1 204 ? -17.749 -1.237 2.708 1.00 98.81 204 TRP A N 1
ATOM 1625 C CA . TRP A 1 204 ? -16.466 -0.891 2.103 1.00 98.81 204 TRP A CA 1
ATOM 1626 C C . TRP A 1 204 ? -15.695 -2.151 1.679 1.00 98.81 204 TRP A C 1
ATOM 1628 O O . TRP A 1 204 ? -15.248 -2.238 0.534 1.00 98.81 204 TRP A O 1
ATOM 1638 N N . ALA A 1 205 ? -15.612 -3.164 2.547 1.00 98.81 205 ALA A N 1
ATOM 1639 C CA . ALA A 1 205 ? -14.965 -4.437 2.228 1.00 98.81 205 ALA A CA 1
ATOM 1640 C C . ALA A 1 205 ? -15.594 -5.119 0.998 1.00 98.81 205 ALA A C 1
ATOM 1642 O O . ALA A 1 205 ? -14.878 -5.542 0.089 1.00 98.81 205 ALA A O 1
ATOM 1643 N N . GLU A 1 206 ? -16.926 -5.177 0.923 1.00 98.69 206 GLU A N 1
ATOM 1644 C CA . GLU A 1 206 ? -17.636 -5.801 -0.200 1.00 98.69 206 GLU A CA 1
ATOM 1645 C C . GLU A 1 206 ? -17.439 -5.042 -1.517 1.00 98.69 206 GLU A C 1
ATOM 1647 O O . GLU A 1 206 ? -17.332 -5.673 -2.568 1.00 98.69 206 GLU A O 1
ATOM 1652 N N . LYS A 1 207 ? -17.297 -3.709 -1.488 1.00 98.81 207 LYS A N 1
ATOM 1653 C CA . LYS A 1 207 ? -16.907 -2.943 -2.683 1.00 98.81 207 LYS A CA 1
ATOM 1654 C C . LYS A 1 207 ? -15.539 -3.375 -3.203 1.00 98.81 207 LYS A C 1
ATOM 1656 O O . LYS A 1 207 ? -15.439 -3.703 -4.386 1.00 98.81 207 LYS A O 1
ATOM 1661 N N . ILE A 1 208 ? -14.526 -3.449 -2.333 1.00 98.88 208 ILE A N 1
ATOM 1662 C CA . ILE A 1 208 ? -13.185 -3.908 -2.729 1.00 98.88 208 ILE A CA 1
ATOM 1663 C C . ILE A 1 208 ? -13.274 -5.322 -3.299 1.00 98.88 208 ILE A C 1
ATOM 1665 O O . ILE A 1 208 ? -12.798 -5.567 -4.402 1.00 98.88 208 ILE A O 1
ATOM 1669 N N . LYS A 1 209 ? -13.938 -6.241 -2.594 1.00 98.75 209 LYS A N 1
ATOM 1670 C CA . LYS A 1 209 ? -14.084 -7.640 -3.010 1.00 98.75 209 LYS A CA 1
ATOM 1671 C C . LYS A 1 209 ? -14.753 -7.798 -4.370 1.00 98.75 209 LYS A C 1
ATOM 1673 O O . LYS A 1 209 ? -14.255 -8.546 -5.206 1.00 98.75 209 LYS A O 1
ATOM 1678 N N . ALA A 1 210 ? -15.849 -7.080 -4.607 1.00 98.69 210 ALA A N 1
ATOM 1679 C CA . ALA A 1 210 ? -16.588 -7.144 -5.863 1.00 98.69 210 ALA A CA 1
ATOM 1680 C C . ALA A 1 210 ? -15.776 -6.625 -7.061 1.00 98.69 210 ALA A C 1
ATOM 1682 O O . ALA A 1 210 ? -16.031 -7.035 -8.191 1.00 98.69 210 ALA A O 1
ATOM 1683 N N . ASN A 1 211 ? -14.806 -5.735 -6.825 1.00 98.88 211 ASN A N 1
ATOM 1684 C CA . ASN A 1 211 ? -14.029 -5.093 -7.882 1.00 98.88 211 ASN A CA 1
ATOM 1685 C C . ASN A 1 211 ? -12.594 -5.619 -8.010 1.00 98.88 211 ASN A C 1
ATOM 1687 O O . ASN A 1 211 ? -12.008 -5.451 -9.077 1.00 98.88 211 ASN A O 1
ATOM 1691 N N . PHE A 1 212 ? -12.024 -6.255 -6.979 1.00 98.88 212 PHE A N 1
ATOM 1692 C CA . PHE A 1 212 ? -10.616 -6.668 -6.953 1.00 98.88 212 PHE A CA 1
ATOM 1693 C C . PHE A 1 212 ? -10.271 -7.571 -8.136 1.00 98.88 212 PHE A C 1
ATOM 1695 O O . PHE A 1 212 ? -9.491 -7.180 -9.001 1.00 98.88 212 PHE A O 1
ATOM 1702 N N . GLU A 1 213 ? -10.877 -8.754 -8.223 1.00 98.56 213 GLU A N 1
ATOM 1703 C CA . GLU A 1 213 ? -10.562 -9.685 -9.306 1.00 98.56 213 GLU A CA 1
ATOM 1704 C C . GLU A 1 213 ? -10.863 -9.104 -10.703 1.00 98.56 213 GLU A C 1
ATOM 1706 O O . GLU A 1 213 ? -9.964 -9.164 -11.544 1.00 98.56 213 GLU A O 1
ATOM 1711 N N . PRO A 1 214 ? -12.045 -8.508 -10.980 1.00 98.06 214 PRO A N 1
ATOM 1712 C CA . PRO A 1 214 ? -12.335 -7.944 -12.301 1.00 98.06 214 PRO A CA 1
ATOM 1713 C C . PRO A 1 214 ? -11.353 -6.864 -12.769 1.00 98.06 214 PRO A C 1
ATOM 1715 O O . PRO A 1 214 ? -11.126 -6.733 -13.968 1.00 98.06 214 PRO A O 1
ATOM 1718 N N . GLN A 1 215 ? -10.789 -6.078 -11.848 1.00 98.56 215 GLN A N 1
ATOM 1719 C CA . GLN A 1 215 ? -9.887 -4.974 -12.184 1.00 98.56 215 GLN A CA 1
ATOM 1720 C C . GLN A 1 215 ? -8.421 -5.422 -12.263 1.00 98.56 215 GLN A C 1
ATOM 1722 O O . GLN A 1 215 ? -7.693 -4.967 -13.153 1.00 98.56 215 GLN A O 1
ATOM 1727 N N . PHE A 1 216 ? -7.989 -6.311 -11.359 1.00 98.75 216 PHE A N 1
ATOM 1728 C CA . PHE A 1 216 ? -6.591 -6.735 -11.241 1.00 98.75 216 PHE A CA 1
ATOM 1729 C C . PHE A 1 216 ? -6.239 -7.973 -12.069 1.00 98.75 216 PHE A C 1
ATOM 1731 O O . PHE A 1 216 ? -5.082 -8.113 -12.453 1.00 98.75 216 PHE A O 1
ATOM 1738 N N . TYR A 1 217 ? -7.163 -8.892 -12.351 1.00 98.69 217 TYR A N 1
ATOM 1739 C CA . TYR A 1 217 ? -6.807 -10.123 -13.059 1.00 98.69 217 TYR A CA 1
ATOM 1740 C C . TYR A 1 217 ? -6.676 -9.910 -14.568 1.00 98.69 217 TYR A C 1
ATOM 1742 O O . TYR A 1 217 ? -7.621 -9.494 -15.234 1.00 98.69 217 TYR A O 1
ATOM 1750 N N . VAL A 1 218 ? -5.514 -10.265 -15.118 1.00 98.62 218 VAL A N 1
ATOM 1751 C CA . VAL A 1 218 ? -5.262 -10.280 -16.563 1.00 98.62 218 VAL A CA 1
ATOM 1752 C C . VAL A 1 218 ? -5.532 -11.687 -17.077 1.00 98.62 218 VAL A C 1
ATOM 1754 O O . VAL A 1 218 ? -4.738 -12.603 -16.853 1.00 98.62 218 VAL A O 1
ATOM 1757 N N . SER A 1 219 ? -6.665 -11.877 -17.748 1.00 97.62 219 SER A N 1
ATOM 1758 C CA . SER A 1 219 ? -7.072 -13.193 -18.255 1.00 97.62 219 SER A CA 1
ATOM 1759 C C . SER A 1 219 ? -6.256 -13.644 -19.472 1.00 97.62 219 SER A C 1
ATOM 1761 O O . SER A 1 219 ? -5.593 -12.841 -20.123 1.00 97.62 219 SER A O 1
ATOM 1763 N N . GLU A 1 220 ? -6.338 -14.931 -19.818 1.00 96.25 220 GLU A N 1
ATOM 1764 C CA . GLU A 1 220 ? -5.717 -15.499 -21.027 1.00 96.25 220 GLU A CA 1
ATOM 1765 C C . GLU A 1 220 ? -6.098 -14.763 -22.324 1.00 96.25 220 GLU A C 1
ATOM 1767 O O . GLU A 1 220 ? -5.265 -14.630 -23.218 1.00 96.25 220 GLU A O 1
ATOM 1772 N N . ASN A 1 221 ? -7.323 -14.236 -22.396 1.00 95.69 221 ASN A N 1
ATOM 1773 C CA . ASN A 1 221 ? -7.855 -13.551 -23.576 1.00 95.69 221 ASN A CA 1
ATOM 1774 C C . ASN A 1 221 ? -7.767 -12.020 -23.483 1.00 95.69 221 ASN A C 1
ATOM 1776 O O . ASN A 1 221 ? -8.362 -11.337 -24.310 1.00 95.69 221 ASN A O 1
ATOM 1780 N N . ASP A 1 222 ? -7.076 -11.472 -22.477 1.00 96.56 222 ASP A N 1
ATOM 1781 C CA . ASP A 1 222 ? -6.920 -10.023 -22.340 1.00 96.56 222 ASP A CA 1
ATOM 1782 C C . ASP A 1 222 ? -5.979 -9.481 -23.433 1.00 96.56 222 ASP A C 1
ATOM 1784 O O . ASP A 1 222 ? -4.795 -9.846 -23.520 1.00 96.56 222 ASP A O 1
ATOM 1788 N N . ASP A 1 223 ? -6.540 -8.632 -24.293 1.00 95.44 223 ASP A N 1
ATOM 1789 C CA . ASP A 1 223 ? -5.892 -7.963 -25.419 1.00 95.44 223 ASP A CA 1
ATOM 1790 C C . ASP A 1 223 ? -5.676 -6.461 -25.169 1.00 95.44 223 ASP A C 1
ATOM 1792 O O . ASP A 1 223 ? -5.332 -5.713 -26.090 1.00 95.44 223 ASP A O 1
ATOM 1796 N N . SER A 1 224 ? -5.821 -6.016 -23.914 1.00 95.44 224 SER A N 1
ATOM 1797 C CA . SER A 1 224 ? -5.563 -4.633 -23.523 1.00 95.44 224 SER A CA 1
ATOM 1798 C C . SER A 1 224 ? -4.157 -4.193 -23.943 1.00 95.44 224 SER A C 1
ATOM 1800 O O . SER A 1 224 ? -3.177 -4.932 -23.837 1.00 95.44 224 SER A O 1
ATOM 1802 N N . LYS A 1 225 ? -4.048 -2.933 -24.380 1.00 95.12 225 LYS A N 1
ATOM 1803 C CA . LYS A 1 225 ? -2.860 -2.341 -25.026 1.00 95.12 225 LYS A CA 1
ATOM 1804 C C . LYS A 1 225 ? -1.518 -2.639 -24.341 1.00 95.12 225 LYS A C 1
ATOM 1806 O O . LYS A 1 225 ? -0.510 -2.753 -25.032 1.00 95.12 225 LYS A O 1
ATOM 1811 N N . TYR A 1 226 ? -1.491 -2.688 -23.011 1.00 96.38 226 TYR A N 1
ATOM 1812 C CA . TYR A 1 226 ? -0.259 -2.802 -22.227 1.00 96.38 226 TYR A CA 1
ATOM 1813 C C . TYR A 1 226 ? 0.012 -4.208 -21.669 1.00 96.38 226 TYR A C 1
ATOM 1815 O O . TYR A 1 226 ? 0.971 -4.388 -20.925 1.00 96.38 226 TYR A O 1
ATOM 1823 N N . VAL A 1 227 ? -0.794 -5.214 -22.022 1.00 97.31 227 VAL A N 1
ATOM 1824 C CA . VAL A 1 227 ? -0.622 -6.585 -21.521 1.00 97.31 227 VAL A CA 1
ATOM 1825 C C . VAL A 1 227 ? 0.698 -7.184 -22.017 1.00 97.31 227 VAL A C 1
ATOM 1827 O O . VAL A 1 227 ? 0.841 -7.505 -23.198 1.00 97.31 227 VAL A O 1
ATOM 1830 N N . ASN A 1 228 ? 1.639 -7.408 -21.095 1.00 96.00 228 ASN A N 1
ATOM 1831 C CA . ASN A 1 228 ? 2.859 -8.178 -21.357 1.00 96.00 228 ASN A CA 1
ATOM 1832 C C . ASN A 1 228 ? 2.619 -9.688 -21.139 1.00 96.00 228 ASN A C 1
ATOM 1834 O O . ASN A 1 228 ? 2.838 -10.519 -22.026 1.00 96.00 228 ASN A O 1
ATOM 1838 N N . ARG A 1 229 ? 2.072 -10.058 -19.973 1.00 97.44 229 ARG A N 1
ATOM 1839 C CA . ARG A 1 229 ? 1.730 -11.445 -19.614 1.00 97.44 229 ARG A CA 1
ATOM 1840 C C . ARG A 1 229 ? 0.256 -11.597 -19.258 1.00 97.44 229 ARG A C 1
ATOM 1842 O O . ARG A 1 229 ? -0.383 -10.650 -18.825 1.00 97.44 229 ARG A O 1
ATOM 1849 N N . ARG A 1 230 ? -0.259 -12.818 -19.426 1.00 97.94 230 ARG A N 1
ATOM 1850 C CA . ARG A 1 230 ? -1.621 -13.227 -19.055 1.00 97.94 230 ARG A CA 1
ATOM 1851 C C . ARG A 1 230 ? -1.587 -14.229 -17.912 1.00 97.94 230 ARG A C 1
ATOM 1853 O O . ARG A 1 230 ? -0.540 -14.817 -17.639 1.00 97.94 230 ARG A O 1
ATOM 1860 N N . ASN A 1 231 ? -2.747 -14.450 -17.304 1.00 98.12 231 ASN A N 1
ATOM 1861 C CA . ASN A 1 231 ? -2.932 -15.251 -16.101 1.00 98.12 231 ASN A CA 1
ATOM 1862 C C . ASN A 1 231 ? -2.095 -14.719 -14.930 1.00 98.12 231 ASN A C 1
ATOM 1864 O O . ASN A 1 231 ? -1.493 -15.485 -14.183 1.00 98.12 231 ASN A O 1
ATOM 1868 N N . ILE A 1 232 ? -2.044 -13.393 -14.804 1.00 98.50 232 ILE A N 1
ATOM 1869 C CA . ILE A 1 232 ? -1.343 -12.670 -13.740 1.00 98.50 232 ILE A CA 1
ATOM 1870 C C . ILE A 1 232 ? -2.319 -11.742 -13.015 1.00 98.50 232 ILE A C 1
ATOM 1872 O O . ILE A 1 232 ? -3.422 -11.483 -13.499 1.00 98.50 232 ILE A O 1
ATOM 1876 N N . LEU A 1 233 ? -1.890 -11.212 -11.874 1.00 98.75 233 LEU A N 1
ATOM 1877 C CA . LEU A 1 233 ? -2.505 -10.035 -11.274 1.00 98.75 233 LEU A CA 1
ATOM 1878 C C . LEU A 1 233 ? -1.663 -8.812 -11.640 1.00 98.75 233 LEU A C 1
ATOM 1880 O O . LEU A 1 233 ? -0.437 -8.859 -11.536 1.00 98.75 233 LEU A O 1
ATOM 1884 N N . LYS A 1 234 ? -2.338 -7.749 -12.077 1.00 98.81 234 LYS A N 1
ATOM 1885 C CA . LYS A 1 234 ? -1.778 -6.413 -12.270 1.00 98.81 234 LYS A CA 1
ATOM 1886 C C . LYS A 1 234 ? -1.065 -5.942 -11.005 1.00 98.81 234 LYS A C 1
ATOM 1888 O O . LYS A 1 234 ? -1.486 -6.270 -9.894 1.00 98.81 234 LYS A O 1
ATOM 1893 N N . ASP A 1 235 ? -0.011 -5.154 -11.171 1.00 98.81 235 ASP A N 1
ATOM 1894 C CA . ASP A 1 235 ? 0.707 -4.567 -10.039 1.00 98.81 235 ASP A CA 1
ATOM 1895 C C . ASP A 1 235 ? -0.039 -3.360 -9.449 1.00 98.81 235 ASP A C 1
ATOM 1897 O O . ASP A 1 235 ? -0.115 -3.184 -8.226 1.00 98.81 235 ASP A O 1
ATOM 1901 N N . THR A 1 236 ? -0.646 -2.565 -10.329 1.00 98.69 236 THR A N 1
ATOM 1902 C CA . THR A 1 236 ? -1.490 -1.418 -9.994 1.00 98.69 236 THR A CA 1
ATOM 1903 C C . THR A 1 236 ? -2.745 -1.381 -10.870 1.00 98.69 236 THR A C 1
ATOM 1905 O O . THR A 1 236 ? -2.828 -2.042 -11.904 1.00 98.69 236 THR A O 1
ATOM 1908 N N . VAL A 1 237 ? -3.743 -0.598 -10.462 1.00 98.56 237 VAL A N 1
ATOM 1909 C CA . VAL A 1 237 ? -4.884 -0.214 -11.305 1.00 98.56 237 VAL A CA 1
ATOM 1910 C C . VAL A 1 237 ? -4.977 1.307 -11.356 1.00 98.56 237 VAL A C 1
ATOM 1912 O O . VAL A 1 237 ? -5.086 1.972 -10.321 1.00 98.56 237 VAL A O 1
ATOM 1915 N N . GLY A 1 238 ? -4.971 1.858 -12.569 1.00 97.69 238 GLY A N 1
ATOM 1916 C CA . GLY A 1 238 ? -5.120 3.288 -12.805 1.00 97.69 238 GLY A CA 1
ATOM 1917 C C . GLY A 1 238 ? -3.852 4.091 -12.515 1.00 97.69 238 GLY A C 1
ATOM 1918 O O . GLY A 1 238 ? -3.964 5.252 -12.118 1.00 97.69 238 GLY A O 1
ATOM 1919 N N . SER A 1 239 ? -2.664 3.500 -12.688 1.00 97.06 239 SER A N 1
ATOM 1920 C CA . SER A 1 239 ? -1.409 4.258 -12.677 1.00 97.06 239 SER A CA 1
ATOM 1921 C C . SER A 1 239 ? -1.354 5.242 -13.846 1.00 97.06 239 SER A C 1
ATOM 1923 O O . SER A 1 239 ? -1.803 4.961 -14.962 1.00 97.06 239 SER A O 1
ATOM 1925 N N . SER A 1 240 ? -0.742 6.402 -13.613 1.00 96.62 240 SER A N 1
ATOM 1926 C CA . SER A 1 240 ? -0.584 7.451 -14.625 1.00 96.62 240 SER A CA 1
ATOM 1927 C C . SER A 1 240 ? 0.269 7.042 -15.831 1.00 96.62 240 SER A C 1
ATOM 1929 O O . SER A 1 240 ? 0.138 7.650 -16.896 1.00 96.62 240 SER A O 1
ATOM 1931 N N . LEU A 1 241 ? 1.124 6.021 -15.700 1.00 95.25 241 LEU A N 1
ATOM 1932 C CA . LEU A 1 241 ? 1.933 5.500 -16.807 1.00 95.25 241 LEU A CA 1
ATOM 1933 C C . LEU A 1 241 ? 1.217 4.409 -17.616 1.00 95.25 241 LEU A C 1
ATOM 1935 O O . LEU A 1 241 ? 1.631 4.117 -18.739 1.00 95.25 241 LEU A O 1
ATOM 1939 N N . GLY A 1 242 ? 0.126 3.844 -17.094 1.00 96.00 242 GLY A N 1
ATOM 1940 C CA . GLY A 1 242 ? -0.742 2.864 -17.750 1.00 96.00 242 GLY A CA 1
ATOM 1941 C C . GLY A 1 242 ? -0.116 1.486 -17.991 1.00 96.00 242 GLY A C 1
ATOM 1942 O O . GLY A 1 242 ? -0.772 0.481 -17.741 1.00 96.00 242 GLY A O 1
ATOM 1943 N N . TYR A 1 243 ? 1.130 1.405 -18.467 1.00 96.69 243 TYR A N 1
ATOM 1944 C CA . TYR A 1 243 ? 1.823 0.129 -18.660 1.00 96.69 243 TYR A CA 1
ATOM 1945 C C . TYR A 1 243 ? 2.267 -0.511 -17.344 1.00 96.69 243 TYR A C 1
ATOM 1947 O O . TYR A 1 243 ? 2.261 -1.734 -17.248 1.00 96.69 243 TYR A O 1
ATOM 1955 N N . SER A 1 244 ? 2.577 0.309 -16.335 1.00 96.81 244 SER A N 1
ATOM 1956 C CA . SER A 1 244 ? 2.945 -0.113 -14.977 1.00 96.81 244 SER A CA 1
ATOM 1957 C C . SER A 1 244 ? 1.867 -0.976 -14.323 1.00 96.81 244 SER A C 1
ATOM 1959 O O . SER A 1 244 ? 2.196 -1.913 -13.603 1.00 96.81 244 SER A O 1
ATOM 1961 N N . ASP A 1 245 ? 0.589 -0.746 -14.651 1.00 98.44 245 ASP A N 1
ATOM 1962 C CA . ASP A 1 245 ? -0.515 -1.597 -14.194 1.00 98.44 245 ASP A CA 1
ATOM 1963 C C . ASP A 1 245 ? -0.294 -3.070 -14.587 1.00 98.44 245 ASP A C 1
ATOM 1965 O O . ASP A 1 245 ? -0.593 -3.975 -13.816 1.00 98.44 245 ASP A O 1
ATOM 1969 N N . TYR A 1 246 ? 0.262 -3.335 -15.771 1.00 98.44 246 TYR A N 1
ATOM 1970 C CA . TYR A 1 246 ? 0.368 -4.676 -16.358 1.00 98.44 246 TYR A CA 1
ATOM 1971 C C . TYR A 1 246 ? 1.738 -5.339 -16.156 1.00 98.44 246 TYR A C 1
ATOM 1973 O O . TYR A 1 246 ? 1.986 -6.419 -16.705 1.00 98.44 246 TYR A O 1
ATOM 1981 N N . GLU A 1 247 ? 2.632 -4.722 -15.382 1.00 98.25 247 GLU A N 1
ATOM 1982 C CA . GLU A 1 247 ? 3.932 -5.303 -15.057 1.00 98.25 247 GLU A CA 1
ATOM 1983 C C . GLU A 1 247 ? 3.760 -6.513 -14.128 1.00 98.25 247 GLU A C 1
ATOM 1985 O O . GLU A 1 247 ? 3.140 -6.431 -13.067 1.00 98.25 247 GLU A O 1
ATOM 1990 N N . LEU A 1 248 ? 4.343 -7.659 -14.496 1.00 98.69 248 LEU A N 1
ATOM 1991 C CA . LEU A 1 248 ? 4.402 -8.800 -13.585 1.00 98.69 248 LEU A CA 1
ATOM 1992 C C . LEU A 1 248 ? 5.460 -8.517 -12.507 1.00 98.69 248 LEU A C 1
ATOM 1994 O O . LEU A 1 248 ? 6.662 -8.638 -12.747 1.00 98.69 248 LEU A O 1
ATOM 1998 N N . ARG A 1 249 ? 4.982 -8.175 -11.310 1.00 98.75 249 ARG A N 1
ATOM 1999 C CA . ARG A 1 249 ? 5.775 -7.898 -10.104 1.00 98.75 249 ARG A CA 1
ATOM 2000 C C . ARG A 1 249 ? 5.387 -8.834 -8.956 1.00 98.75 249 ARG A C 1
ATOM 2002 O O . ARG A 1 249 ? 4.309 -9.426 -8.986 1.00 98.75 249 ARG A O 1
ATOM 2009 N N . PRO A 1 250 ? 6.220 -8.985 -7.912 1.00 98.62 250 PRO A N 1
ATOM 2010 C CA . PRO A 1 250 ? 5.924 -9.901 -6.812 1.00 98.62 250 PRO A CA 1
ATOM 2011 C C . PRO A 1 250 ? 4.858 -9.384 -5.834 1.00 98.62 250 PRO A C 1
ATOM 2013 O O . PRO A 1 250 ? 4.409 -10.144 -4.978 1.00 98.62 250 PRO A O 1
ATOM 2016 N N . ASN A 1 251 ? 4.432 -8.122 -5.937 1.00 98.81 251 ASN A N 1
ATOM 2017 C CA . ASN A 1 251 ? 3.589 -7.455 -4.938 1.00 98.81 251 ASN A CA 1
ATOM 2018 C C . ASN A 1 251 ? 2.234 -8.143 -4.715 1.00 98.81 251 ASN A C 1
ATOM 2020 O O . ASN A 1 251 ? 1.766 -8.235 -3.580 1.00 98.81 251 ASN A O 1
ATOM 2024 N N . PHE A 1 252 ? 1.634 -8.724 -5.760 1.00 98.75 252 PHE A N 1
ATOM 2025 C CA . PHE A 1 252 ? 0.361 -9.443 -5.630 1.00 98.75 252 PHE A CA 1
ATOM 2026 C C . PHE A 1 252 ? 0.451 -10.667 -4.705 1.00 98.75 252 PHE A C 1
ATOM 2028 O O . PHE A 1 252 ? -0.565 -11.128 -4.188 1.00 98.75 252 PHE A O 1
ATOM 2035 N N . THR A 1 253 ? 1.650 -11.206 -4.466 1.00 98.56 253 THR A N 1
ATOM 2036 C CA . THR A 1 253 ? 1.825 -12.323 -3.527 1.00 98.56 253 THR A CA 1
ATOM 2037 C C . THR A 1 253 ? 1.498 -11.911 -2.094 1.00 98.56 253 THR A C 1
ATOM 2039 O O . THR A 1 253 ? 0.957 -12.721 -1.346 1.00 98.56 253 THR A O 1
ATOM 2042 N N . ILE A 1 254 ? 1.721 -10.639 -1.738 1.00 98.75 254 ILE A N 1
ATOM 2043 C CA . ILE A 1 254 ? 1.267 -10.070 -0.465 1.00 98.75 254 ILE A CA 1
ATOM 2044 C C . ILE A 1 254 ? -0.260 -10.089 -0.430 1.00 98.75 254 ILE A C 1
ATOM 2046 O O . ILE A 1 254 ? -0.833 -10.564 0.545 1.00 98.75 254 ILE A O 1
ATOM 2050 N N . ALA A 1 255 ? -0.920 -9.662 -1.511 1.00 98.62 255 ALA A N 1
ATOM 2051 C CA . ALA A 1 255 ? -2.377 -9.671 -1.590 1.00 98.62 255 ALA A CA 1
ATOM 2052 C C . ALA A 1 255 ? -2.974 -11.076 -1.412 1.00 98.62 255 ALA A C 1
ATOM 2054 O O . ALA A 1 255 ? -3.889 -11.265 -0.611 1.00 98.62 255 ALA A O 1
ATOM 2055 N N . LEU A 1 256 ? -2.415 -12.080 -2.092 1.00 98.38 256 LEU A N 1
ATOM 2056 C CA . LEU A 1 256 ? -2.862 -13.469 -1.955 1.00 98.38 256 LEU A CA 1
ATOM 2057 C C . LEU A 1 256 ? -2.545 -14.067 -0.576 1.00 98.38 256 LEU A C 1
ATOM 2059 O O . LEU A 1 256 ? -3.263 -14.956 -0.123 1.00 98.38 256 LEU A O 1
ATOM 2063 N N . ALA A 1 257 ? -1.503 -13.587 0.106 1.00 98.31 257 ALA A N 1
ATOM 2064 C CA . ALA A 1 257 ? -1.161 -14.031 1.454 1.00 98.31 257 ALA A CA 1
ATOM 2065 C C . ALA A 1 257 ? -2.066 -13.416 2.535 1.00 98.31 257 ALA A C 1
ATOM 2067 O O . ALA A 1 257 ? -2.378 -14.085 3.520 1.00 98.31 257 ALA A O 1
ATOM 2068 N N . THR A 1 258 ? -2.480 -12.155 2.378 1.00 98.25 258 THR A N 1
ATOM 2069 C CA . THR A 1 258 ? -3.264 -11.427 3.391 1.00 98.25 258 THR A CA 1
ATOM 2070 C C . THR A 1 258 ? -4.773 -11.518 3.170 1.00 98.25 258 THR A C 1
ATOM 2072 O O . THR A 1 258 ? -5.535 -11.473 4.138 1.00 98.25 258 THR A O 1
ATOM 2075 N N . ALA A 1 259 ? -5.224 -11.694 1.927 1.00 98.00 259 ALA A N 1
ATOM 2076 C CA . ALA A 1 259 ? -6.635 -11.792 1.568 1.00 98.00 259 ALA A CA 1
ATOM 2077 C C . ALA A 1 259 ? -6.869 -12.813 0.431 1.00 98.00 259 ALA A C 1
ATOM 2079 O O . ALA A 1 259 ? -7.287 -12.443 -0.670 1.00 98.00 259 ALA A O 1
ATOM 2080 N N . PRO A 1 260 ? -6.660 -14.122 0.683 1.00 96.50 260 PRO A N 1
ATOM 2081 C CA . PRO A 1 260 ? -6.728 -15.167 -0.348 1.00 96.50 260 PRO A CA 1
ATOM 2082 C C . PRO A 1 260 ? -8.113 -15.335 -0.993 1.00 96.50 260 PRO A C 1
ATOM 2084 O O . PRO A 1 260 ? -8.236 -16.016 -2.003 1.00 96.50 260 PRO A O 1
ATOM 2087 N N . THR A 1 261 ? -9.162 -14.747 -0.414 1.00 96.44 261 THR A N 1
ATOM 2088 C CA . THR A 1 261 ? -10.549 -14.841 -0.896 1.00 96.44 261 THR A CA 1
ATOM 2089 C C . THR A 1 261 ? -10.942 -13.735 -1.877 1.00 96.44 261 THR A C 1
ATOM 2091 O O . THR A 1 261 ? -12.076 -13.735 -2.352 1.00 96.44 261 THR A O 1
ATOM 2094 N N . LEU A 1 262 ? -10.034 -12.801 -2.187 1.00 98.19 262 LEU A N 1
ATOM 2095 C CA . LEU A 1 262 ? -10.270 -11.737 -3.172 1.00 98.19 262 LEU A CA 1
ATOM 2096 C C . LEU A 1 262 ? -10.185 -12.209 -4.625 1.00 98.19 262 LEU A C 1
ATOM 2098 O O . LEU A 1 262 ? -10.617 -11.489 -5.523 1.00 98.19 262 LEU A O 1
ATOM 2102 N N . VAL A 1 263 ? -9.606 -13.386 -4.858 1.00 98.12 263 VAL A N 1
ATOM 2103 C CA . VAL A 1 263 ? -9.400 -13.959 -6.187 1.00 98.12 263 VAL A CA 1
ATOM 2104 C C . VAL A 1 263 ? -9.835 -15.415 -6.158 1.00 98.12 263 VAL A C 1
ATOM 2106 O O . VAL A 1 263 ? -9.575 -16.133 -5.192 1.00 98.12 263 VAL A O 1
ATOM 2109 N N . ASP A 1 264 ? -10.484 -15.856 -7.228 1.00 98.38 264 ASP A N 1
ATOM 2110 C CA . ASP A 1 264 ? -10.800 -17.250 -7.474 1.00 98.38 264 ASP A CA 1
ATOM 2111 C C . ASP A 1 264 ? -9.540 -18.124 -7.295 1.00 98.38 264 ASP A C 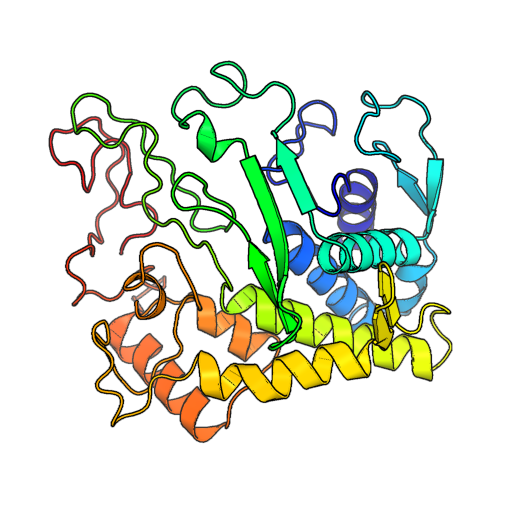1
ATOM 2113 O O . ASP A 1 264 ? -8.488 -17.823 -7.877 1.00 98.38 264 ASP A O 1
ATOM 2117 N N . PRO A 1 265 ? -9.613 -19.222 -6.520 1.00 98.31 265 PRO A N 1
ATOM 2118 C CA . PRO A 1 265 ? -8.442 -20.035 -6.207 1.00 98.31 265 PRO A CA 1
ATOM 2119 C C . PRO A 1 265 ? -7.686 -20.560 -7.433 1.00 98.31 265 PRO A C 1
ATOM 2121 O O . PRO A 1 265 ? -6.460 -20.665 -7.388 1.00 98.31 265 PRO A O 1
ATOM 2124 N N . HIS A 1 266 ? -8.377 -20.870 -8.536 1.00 98.31 266 HIS A N 1
ATOM 2125 C CA . HIS A 1 266 ? -7.722 -21.348 -9.753 1.00 98.31 266 HIS A CA 1
ATOM 2126 C C . HIS A 1 266 ? -6.952 -20.214 -10.444 1.00 98.31 266 HIS A C 1
ATOM 2128 O O . HIS A 1 266 ? -5.790 -20.391 -10.812 1.00 98.31 266 HIS A O 1
ATOM 2134 N N . LYS A 1 267 ? -7.547 -19.021 -10.555 1.00 98.56 267 LYS A N 1
ATOM 2135 C CA . LYS A 1 267 ? -6.863 -17.827 -11.084 1.00 98.56 267 LYS A CA 1
ATOM 2136 C C . LYS A 1 267 ? -5.664 -17.417 -10.226 1.00 98.56 267 LYS A C 1
ATOM 2138 O O . LYS A 1 267 ? -4.598 -17.127 -10.771 1.00 98.56 267 LYS A O 1
ATOM 2143 N N . ALA A 1 268 ? -5.818 -17.443 -8.902 1.00 98.44 268 ALA A N 1
ATOM 2144 C CA . ALA A 1 268 ? -4.742 -17.167 -7.954 1.00 98.44 268 ALA A CA 1
ATOM 2145 C C . ALA A 1 268 ? -3.584 -18.165 -8.111 1.00 98.44 268 ALA A C 1
ATOM 2147 O O . ALA A 1 268 ? -2.420 -17.764 -8.150 1.00 98.44 268 ALA A O 1
ATOM 2148 N N . TRP A 1 269 ? -3.893 -19.456 -8.272 1.00 98.44 269 TRP A N 1
ATOM 2149 C CA . TRP A 1 269 ? -2.888 -20.492 -8.512 1.00 98.44 269 TRP A CA 1
ATOM 2150 C C . TRP A 1 269 ? -2.109 -20.259 -9.810 1.00 98.44 269 TRP A C 1
ATOM 2152 O O . TRP A 1 269 ? -0.882 -20.345 -9.814 1.00 98.44 269 TRP A O 1
ATOM 2162 N N . LEU A 1 270 ? -2.796 -19.905 -10.901 1.00 98.50 270 LEU A N 1
ATOM 2163 C CA . LEU A 1 270 ? -2.139 -19.575 -12.169 1.00 98.50 270 LEU A CA 1
ATOM 2164 C C . LEU A 1 270 ? -1.188 -18.375 -12.031 1.00 98.50 270 LEU A C 1
ATOM 2166 O O . LEU A 1 270 ? -0.058 -18.437 -12.518 1.00 98.50 270 LEU A O 1
ATOM 2170 N N . ALA A 1 271 ? -1.608 -17.321 -11.324 1.00 98.50 271 ALA A N 1
ATOM 2171 C CA . ALA A 1 271 ? -0.760 -16.160 -11.059 1.00 98.50 271 ALA A CA 1
ATOM 2172 C C . ALA A 1 271 ? 0.473 -16.531 -10.213 1.00 98.50 271 ALA A C 1
ATOM 2174 O O . ALA A 1 271 ? 1.587 -16.100 -10.516 1.00 98.50 271 ALA A O 1
ATOM 2175 N N . LEU A 1 272 ? 0.311 -17.383 -9.194 1.00 98.56 272 LEU A N 1
ATOM 2176 C CA . LEU A 1 272 ? 1.427 -17.887 -8.385 1.00 98.56 272 LEU A CA 1
ATOM 2177 C C . LEU A 1 272 ? 2.399 -18.751 -9.199 1.00 98.56 272 LEU A C 1
ATOM 2179 O O . LEU A 1 272 ? 3.611 -18.602 -9.047 1.00 98.56 272 LEU A O 1
ATOM 2183 N N . GLU A 1 273 ? 1.905 -19.608 -10.096 1.00 98.50 273 GLU A N 1
ATOM 2184 C CA . GLU A 1 273 ? 2.760 -20.366 -11.017 1.00 98.50 273 GLU A CA 1
ATOM 2185 C C . GLU A 1 273 ? 3.512 -19.436 -11.984 1.00 98.50 273 GLU A C 1
ATOM 2187 O O . GLU A 1 273 ? 4.688 -19.674 -12.270 1.00 98.50 273 GLU A O 1
ATOM 2192 N N . ALA A 1 274 ? 2.905 -18.326 -12.421 1.00 98.25 274 ALA A N 1
ATOM 2193 C CA . ALA A 1 274 ? 3.611 -17.298 -13.184 1.00 98.25 274 ALA A CA 1
ATOM 2194 C C . ALA A 1 274 ? 4.733 -16.640 -12.357 1.00 98.25 274 ALA A C 1
ATOM 2196 O O . ALA A 1 274 ? 5.870 -16.570 -12.827 1.00 98.25 274 ALA A O 1
ATOM 2197 N N . ALA A 1 275 ? 4.477 -16.229 -11.109 1.00 98.31 275 ALA A N 1
ATOM 2198 C CA . ALA A 1 275 ? 5.527 -15.690 -10.236 1.00 98.31 275 ALA A CA 1
ATOM 2199 C C . ALA A 1 275 ? 6.645 -16.710 -9.975 1.00 98.31 275 ALA A C 1
ATOM 2201 O O . ALA A 1 275 ? 7.823 -16.376 -10.084 1.00 98.31 275 ALA A O 1
ATOM 2202 N N . LYS A 1 276 ? 6.304 -17.972 -9.707 1.00 98.38 276 LYS A N 1
ATOM 2203 C CA . LYS A 1 276 ? 7.279 -19.057 -9.534 1.00 98.38 276 LYS A CA 1
ATOM 2204 C C . LYS A 1 276 ? 8.134 -19.267 -10.782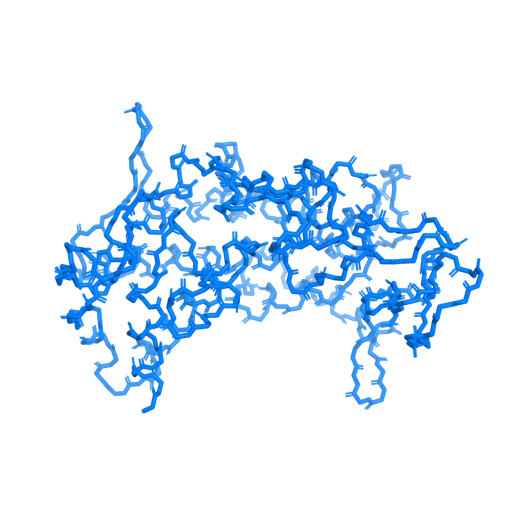 1.00 98.38 276 LYS A C 1
ATOM 2206 O O . LYS A 1 276 ? 9.335 -19.481 -10.674 1.00 98.38 276 LYS A O 1
ATOM 2211 N N . LYS A 1 277 ? 7.525 -19.216 -11.965 1.00 98.31 277 LYS A N 1
ATOM 2212 C CA . LYS A 1 277 ? 8.216 -19.447 -13.235 1.00 98.31 277 LYS A CA 1
ATOM 2213 C C . LYS A 1 277 ? 9.122 -18.285 -13.637 1.00 98.31 277 LYS A C 1
ATOM 2215 O O . LYS A 1 277 ? 10.210 -18.527 -14.151 1.00 98.31 277 LYS A O 1
ATOM 2220 N N . TYR A 1 278 ? 8.663 -17.048 -13.458 1.00 98.38 278 TYR A N 1
ATOM 2221 C CA . TYR A 1 278 ? 9.326 -15.868 -14.021 1.00 98.38 278 TYR A CA 1
ATOM 2222 C C . TYR A 1 278 ? 10.095 -15.053 -12.975 1.00 98.38 278 TYR A C 1
ATOM 2224 O O . TYR A 1 278 ? 11.204 -14.589 -13.248 1.00 98.38 278 TYR A O 1
ATOM 2232 N N . LEU A 1 279 ? 9.553 -14.920 -11.763 1.00 98.56 279 LEU A N 1
ATOM 2233 C CA . LEU A 1 279 ? 10.102 -14.040 -10.731 1.00 98.56 279 LEU A CA 1
ATOM 2234 C C . LEU A 1 279 ? 10.960 -14.777 -9.702 1.00 98.56 279 LEU A C 1
ATOM 2236 O O . LEU A 1 279 ? 11.949 -14.218 -9.239 1.00 98.56 279 LEU A O 1
ATOM 2240 N N . LEU A 1 280 ? 10.644 -16.022 -9.342 1.00 98.12 280 LEU A N 1
ATOM 2241 C CA . LEU A 1 280 ? 11.383 -16.728 -8.292 1.00 98.12 280 LEU A CA 1
ATOM 2242 C C . LEU A 1 280 ? 12.848 -16.959 -8.699 1.00 98.12 280 LEU A C 1
ATOM 2244 O O . LEU A 1 280 ? 13.154 -17.578 -9.719 1.00 98.12 280 LEU A O 1
ATOM 2248 N N . GLY A 1 281 ? 13.764 -16.414 -7.905 1.00 96.12 281 GLY A N 1
ATOM 2249 C CA . GLY A 1 281 ? 15.194 -16.689 -7.959 1.00 96.12 281 GLY A CA 1
ATOM 2250 C C . GLY A 1 281 ? 15.616 -17.701 -6.886 1.00 96.12 281 GLY A C 1
ATOM 2251 O O . GLY A 1 281 ? 14.786 -18.176 -6.113 1.00 96.12 281 GLY A O 1
ATOM 2252 N N . PRO A 1 282 ? 16.917 -18.033 -6.804 1.00 95.81 282 PRO A N 1
ATOM 2253 C CA . PRO A 1 282 ? 17.412 -19.036 -5.856 1.00 95.81 282 PRO A CA 1
ATOM 2254 C C . PRO A 1 282 ? 17.223 -18.661 -4.378 1.00 95.81 282 PRO A C 1
ATOM 2256 O O . PRO A 1 282 ? 17.006 -19.539 -3.549 1.00 95.81 282 PRO A O 1
ATOM 2259 N N . ILE A 1 283 ? 17.339 -17.369 -4.050 1.00 95.81 283 ILE A N 1
ATOM 2260 C CA . ILE A 1 283 ? 17.316 -16.839 -2.669 1.00 95.81 283 ILE A CA 1
ATOM 2261 C C . ILE A 1 283 ? 16.386 -15.629 -2.497 1.00 95.81 283 ILE A C 1
ATOM 2263 O O . ILE A 1 283 ? 16.226 -15.123 -1.392 1.00 95.81 283 ILE A O 1
ATOM 2267 N N . GLY A 1 284 ? 15.793 -15.144 -3.584 1.00 96.38 284 GLY A N 1
ATOM 2268 C CA . GLY A 1 284 ? 14.978 -13.937 -3.609 1.00 96.38 284 GLY A CA 1
ATOM 2269 C C . GLY A 1 284 ? 13.992 -13.981 -4.765 1.00 96.38 284 GLY A C 1
ATOM 2270 O O . GLY A 1 284 ? 14.014 -14.906 -5.577 1.00 96.38 284 GLY A O 1
ATOM 2271 N N . ILE A 1 285 ? 13.123 -12.983 -4.835 1.00 97.88 285 ILE A N 1
ATOM 2272 C CA . ILE A 1 285 ? 12.144 -12.833 -5.907 1.00 97.88 285 ILE A CA 1
ATOM 2273 C C . ILE A 1 285 ? 12.508 -11.599 -6.728 1.00 97.88 285 ILE A C 1
ATOM 2275 O O . ILE A 1 285 ? 12.807 -10.552 -6.158 1.00 97.88 285 ILE A O 1
ATOM 2279 N N . LYS A 1 286 ? 12.516 -11.731 -8.055 1.00 98.50 286 LYS A N 1
ATOM 2280 C CA . LYS A 1 286 ? 12.758 -10.606 -8.960 1.00 98.50 286 LYS A CA 1
ATOM 2281 C C . LYS A 1 286 ? 11.656 -9.578 -8.785 1.00 98.50 286 LYS A C 1
ATOM 2283 O O . LYS A 1 286 ? 10.477 -9.928 -8.691 1.00 98.50 286 LYS A O 1
ATOM 2288 N N . THR A 1 287 ? 12.050 -8.317 -8.748 1.00 98.44 287 THR A N 1
ATOM 2289 C CA . THR A 1 287 ? 11.143 -7.184 -8.542 1.00 98.44 287 THR A CA 1
ATOM 2290 C C . THR A 1 287 ? 10.369 -6.800 -9.802 1.00 98.44 287 THR A C 1
ATOM 2292 O O . THR A 1 287 ? 9.325 -6.158 -9.686 1.00 98.44 287 THR A O 1
ATOM 2295 N N . LEU A 1 288 ? 10.829 -7.258 -10.972 1.00 98.62 288 LEU A N 1
ATOM 2296 C CA . LEU A 1 288 ? 10.177 -7.131 -12.272 1.00 98.62 288 LEU A CA 1
ATOM 2297 C C . LEU A 1 288 ? 10.430 -8.389 -13.124 1.00 98.62 288 LEU A C 1
ATOM 2299 O O . LEU A 1 288 ? 11.436 -9.082 -12.966 1.00 98.62 288 LEU A O 1
ATOM 2303 N N . ASP A 1 289 ? 9.510 -8.694 -14.032 1.00 98.44 289 ASP A N 1
ATOM 2304 C CA . ASP A 1 289 ? 9.646 -9.779 -15.000 1.00 98.44 289 ASP A CA 1
ATOM 2305 C C . ASP A 1 289 ? 10.827 -9.581 -15.978 1.00 98.44 289 ASP A C 1
ATOM 2307 O O . ASP A 1 289 ? 10.871 -8.564 -16.667 1.00 98.44 289 ASP A O 1
ATOM 2311 N N . PRO A 1 290 ? 11.720 -10.580 -16.152 1.00 97.94 290 PRO A N 1
ATOM 2312 C CA . PRO A 1 290 ? 12.840 -10.524 -17.099 1.00 97.94 290 PRO A CA 1
ATOM 2313 C C . PRO A 1 290 ? 12.503 -10.239 -18.565 1.00 97.94 290 PRO A C 1
ATOM 2315 O O . PRO A 1 290 ? 13.404 -9.913 -19.334 1.00 97.94 290 PRO A O 1
ATOM 2318 N N . SER A 1 291 ? 11.250 -10.433 -18.990 1.00 97.19 291 SER A N 1
ATOM 2319 C CA . SER A 1 291 ? 10.838 -10.100 -20.362 1.00 97.19 291 SER A CA 1
ATOM 2320 C C . SER A 1 291 ? 10.480 -8.628 -20.561 1.00 97.19 291 SER A C 1
ATOM 2322 O O . SER A 1 291 ? 10.308 -8.195 -21.700 1.00 97.19 291 SER A O 1
ATOM 2324 N N . ASP A 1 292 ? 10.368 -7.869 -19.473 1.00 97.56 292 ASP A N 1
ATOM 2325 C CA . ASP A 1 292 ? 10.055 -6.452 -19.520 1.00 97.56 292 ASP A CA 1
ATOM 2326 C C . ASP A 1 292 ? 11.239 -5.631 -20.055 1.00 97.56 292 ASP A C 1
ATOM 2328 O O . ASP A 1 292 ? 12.403 -5.886 -19.743 1.00 97.56 292 ASP A O 1
ATOM 2332 N N . TRP A 1 293 ? 10.949 -4.606 -20.858 1.00 94.81 293 TRP A N 1
ATOM 2333 C CA . TRP A 1 293 ? 11.964 -3.722 -21.431 1.00 94.81 293 TRP A CA 1
ATOM 2334 C C . TRP A 1 293 ? 12.705 -2.908 -20.359 1.00 94.81 293 TRP A C 1
ATOM 2336 O O . TRP A 1 293 ? 13.825 -2.448 -20.613 1.00 94.81 293 TRP A O 1
ATOM 2346 N N . ALA A 1 294 ? 12.098 -2.699 -19.188 1.00 94.75 294 ALA A N 1
ATOM 2347 C CA . ALA A 1 294 ? 12.692 -1.992 -18.060 1.00 94.75 294 ALA A CA 1
ATOM 2348 C C . ALA A 1 294 ? 13.560 -2.893 -17.162 1.00 94.75 294 ALA A C 1
ATOM 2350 O O . ALA A 1 294 ? 14.304 -2.359 -16.340 1.00 94.75 294 ALA A O 1
ATOM 2351 N N . TYR A 1 295 ? 13.530 -4.220 -17.348 1.00 97.12 295 TYR A N 1
ATOM 2352 C CA . TYR A 1 295 ? 14.253 -5.162 -16.495 1.00 97.12 295 TYR A CA 1
ATOM 2353 C C . TYR A 1 295 ? 15.774 -4.940 -16.507 1.00 97.12 295 TYR A C 1
ATOM 2355 O O . TYR A 1 295 ? 16.415 -4.890 -17.562 1.00 97.12 295 TYR A O 1
ATOM 2363 N N . ASN A 1 296 ? 16.355 -4.861 -15.312 1.00 96.12 296 ASN A N 1
ATOM 2364 C CA . ASN A 1 296 ? 17.784 -4.821 -15.050 1.00 96.12 296 ASN A CA 1
ATOM 2365 C C . ASN A 1 296 ? 18.088 -5.449 -13.673 1.00 96.12 296 ASN A C 1
ATOM 2367 O O . ASN A 1 296 ? 17.938 -4.800 -12.641 1.00 96.12 296 ASN A O 1
ATOM 2371 N N . GLY A 1 297 ? 18.515 -6.716 -13.676 1.00 94.75 297 GLY A N 1
ATOM 2372 C CA . GLY A 1 297 ? 18.701 -7.527 -12.464 1.00 94.75 297 GLY A CA 1
ATOM 2373 C C . GLY A 1 297 ? 20.009 -7.320 -11.694 1.00 94.75 297 GLY A C 1
ATOM 2374 O O . GLY A 1 297 ? 20.185 -7.942 -10.650 1.00 94.75 297 GLY A O 1
ATOM 2375 N N . ASP A 1 298 ? 20.919 -6.473 -12.180 1.00 94.56 298 ASP A N 1
ATOM 2376 C CA . ASP A 1 298 ? 22.213 -6.229 -11.538 1.00 94.56 298 ASP A CA 1
ATOM 2377 C C . ASP A 1 298 ? 22.234 -4.832 -10.914 1.00 94.56 298 ASP A C 1
ATOM 2379 O O . ASP A 1 298 ? 22.416 -3.830 -11.601 1.00 94.56 298 ASP A O 1
ATOM 2383 N N . TYR A 1 299 ? 22.037 -4.735 -9.600 1.00 95.12 299 TYR A N 1
ATOM 2384 C CA . TYR A 1 299 ? 22.012 -3.443 -8.911 1.00 95.12 299 TYR A CA 1
ATOM 2385 C C . TYR A 1 299 ? 23.395 -2.771 -8.883 1.00 95.12 299 TYR A C 1
ATOM 2387 O O . TYR A 1 299 ? 24.345 -3.300 -8.299 1.00 95.12 299 TYR A O 1
ATOM 2395 N N . TYR A 1 300 ? 23.479 -1.561 -9.445 1.00 88.94 300 TYR A N 1
ATOM 2396 C CA . TYR A 1 300 ? 24.685 -0.730 -9.451 1.00 88.94 300 TYR A CA 1
ATOM 2397 C C . TYR A 1 300 ? 24.378 0.642 -8.859 1.00 88.94 300 TYR A C 1
ATOM 2399 O O . TYR A 1 300 ? 23.472 1.317 -9.324 1.00 88.94 300 TYR A O 1
ATOM 2407 N N . ASN A 1 301 ? 25.130 1.084 -7.848 1.00 91.69 301 ASN A N 1
ATOM 2408 C CA . ASN A 1 301 ? 24.915 2.390 -7.209 1.00 91.69 301 ASN A CA 1
ATOM 2409 C C . ASN A 1 301 ? 25.971 3.442 -7.598 1.00 91.69 301 ASN A C 1
ATOM 2411 O O . ASN A 1 301 ? 26.190 4.401 -6.861 1.00 91.69 301 ASN A O 1
ATOM 2415 N N . ASP A 1 302 ? 26.664 3.248 -8.720 1.00 93.50 302 ASP A N 1
ATOM 2416 C CA . ASP A 1 302 ? 27.627 4.200 -9.266 1.00 93.50 302 ASP A CA 1
ATOM 2417 C C . ASP A 1 302 ? 26.952 5.231 -10.185 1.00 93.50 302 ASP A C 1
ATOM 2419 O O . ASP A 1 302 ? 25.920 4.975 -10.809 1.00 93.50 302 ASP A O 1
ATOM 2423 N N . ASP A 1 303 ? 27.538 6.426 -10.283 1.00 92.75 303 ASP A N 1
ATOM 2424 C CA . ASP A 1 303 ? 27.034 7.490 -11.161 1.00 92.75 303 ASP A CA 1
ATOM 2425 C C . ASP A 1 303 ? 27.535 7.304 -12.609 1.00 92.75 303 ASP A C 1
ATOM 2427 O O . ASP A 1 303 ? 28.446 7.981 -13.116 1.00 92.75 303 ASP A O 1
ATOM 2431 N N . GLY A 1 304 ? 26.965 6.289 -13.262 1.00 92.62 304 GLY A N 1
ATOM 2432 C CA . GLY A 1 304 ? 27.230 5.904 -14.646 1.00 92.62 304 GLY A CA 1
ATOM 2433 C C . GLY A 1 304 ? 26.632 6.857 -15.692 1.00 92.62 304 GLY A C 1
ATOM 2434 O O . GLY A 1 304 ? 26.230 7.980 -15.405 1.00 92.62 304 GLY A O 1
ATOM 2435 N N . CYS A 1 305 ? 26.612 6.421 -16.955 1.00 94.31 305 CYS A N 1
ATOM 2436 C CA . CYS A 1 305 ? 25.957 7.154 -18.053 1.00 94.31 305 CYS A CA 1
ATOM 2437 C C . CYS A 1 305 ? 24.618 6.528 -18.476 1.00 94.31 305 CYS A C 1
ATOM 2439 O O . CYS A 1 305 ? 23.879 7.143 -19.241 1.00 94.31 305 CYS A O 1
ATOM 2441 N N . ASP A 1 306 ? 24.322 5.302 -18.032 1.00 94.44 306 ASP A N 1
ATOM 2442 C CA . ASP A 1 306 ? 23.063 4.627 -18.342 1.00 94.44 306 ASP A CA 1
ATOM 2443 C C . ASP A 1 306 ? 21.999 5.028 -17.322 1.00 94.44 306 ASP A C 1
ATOM 2445 O O . ASP A 1 306 ? 22.128 4.759 -16.128 1.00 94.44 306 ASP A O 1
ATOM 2449 N N . LYS A 1 307 ? 20.917 5.639 -17.810 1.00 94.12 307 LYS A N 1
ATOM 2450 C CA . LYS A 1 307 ? 19.770 6.048 -16.999 1.00 94.12 307 LYS A CA 1
ATOM 2451 C C . LYS A 1 307 ? 19.215 4.903 -16.153 1.00 94.12 307 LYS A C 1
ATOM 2453 O O . LYS A 1 307 ? 18.797 5.148 -15.021 1.00 94.12 307 LYS A O 1
ATOM 2458 N N . LYS A 1 308 ? 19.203 3.679 -16.700 1.00 93.56 308 LYS A N 1
ATOM 2459 C CA . LYS A 1 308 ? 18.581 2.515 -16.063 1.00 93.56 308 LYS A CA 1
ATOM 2460 C C . LYS A 1 308 ? 19.297 2.073 -14.792 1.00 93.56 308 LYS A C 1
ATOM 2462 O O . LYS A 1 308 ? 18.644 1.550 -13.899 1.00 93.56 308 LYS A O 1
ATOM 2467 N N . THR A 1 309 ? 20.606 2.283 -14.707 1.00 95.12 309 THR A N 1
ATOM 2468 C CA . THR A 1 309 ? 21.437 1.796 -13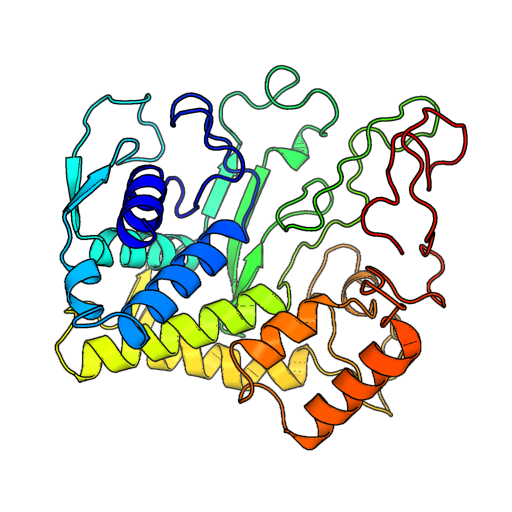.598 1.00 95.12 309 THR A CA 1
ATOM 2469 C C . THR A 1 309 ? 22.024 2.917 -12.757 1.00 95.12 309 THR A C 1
ATOM 2471 O O . THR A 1 309 ? 22.228 2.719 -11.566 1.00 95.12 309 THR A O 1
ATOM 2474 N N . ALA A 1 310 ? 22.260 4.101 -13.332 1.00 95.75 310 ALA A N 1
ATOM 2475 C CA . ALA A 1 310 ? 22.970 5.180 -12.656 1.00 95.75 310 ALA A CA 1
ATOM 2476 C C . ALA A 1 310 ? 22.336 5.543 -11.306 1.00 95.75 310 ALA A C 1
ATOM 2478 O O . ALA A 1 310 ? 21.122 5.763 -11.202 1.00 95.75 310 ALA A O 1
ATOM 2479 N N . CYS A 1 311 ? 23.186 5.618 -10.283 1.00 96.25 311 CYS A N 1
ATOM 2480 C CA . CYS A 1 311 ? 22.822 5.871 -8.891 1.00 96.25 311 CYS A CA 1
ATOM 2481 C C . CYS A 1 311 ? 21.759 4.899 -8.348 1.00 96.25 311 CYS A C 1
ATOM 2483 O O . CYS A 1 311 ? 20.924 5.275 -7.517 1.00 96.25 311 CYS A O 1
ATOM 2485 N N . GLY A 1 312 ? 21.761 3.652 -8.824 1.00 96.19 312 GLY A N 1
ATOM 2486 C CA . GLY A 1 312 ? 20.902 2.595 -8.310 1.00 96.19 312 GLY A CA 1
ATOM 2487 C C . GLY A 1 312 ? 19.461 2.675 -8.776 1.00 96.19 312 GLY A C 1
ATOM 2488 O O . GLY A 1 312 ? 18.592 2.156 -8.081 1.00 96.19 312 GLY A O 1
ATOM 2489 N N . TRP A 1 313 ? 19.164 3.350 -9.890 1.00 96.56 313 TRP A N 1
ATOM 2490 C CA . TRP A 1 313 ? 17.785 3.504 -10.374 1.00 96.56 313 TRP A CA 1
ATOM 2491 C C . TRP A 1 313 ? 17.088 2.151 -10.610 1.00 96.56 313 TRP A C 1
ATOM 2493 O O . TRP A 1 313 ? 15.882 2.040 -10.441 1.00 96.56 313 TRP A O 1
ATOM 2503 N N . ASN A 1 314 ? 17.840 1.082 -10.869 1.00 96.25 314 ASN A N 1
ATOM 2504 C CA . ASN A 1 314 ? 17.323 -0.278 -11.009 1.00 96.25 314 ASN A CA 1
ATOM 2505 C C . ASN A 1 314 ? 17.060 -1.037 -9.693 1.00 96.25 314 ASN A C 1
ATOM 2507 O O . ASN A 1 314 ? 16.797 -2.235 -9.745 1.00 96.25 314 ASN A O 1
ATOM 2511 N N . TYR A 1 315 ? 17.096 -0.388 -8.523 1.00 97.75 315 TYR A N 1
ATOM 2512 C CA . TYR A 1 315 ? 16.940 -1.061 -7.219 1.00 97.75 315 TYR A CA 1
ATOM 2513 C C . TYR A 1 315 ? 15.688 -1.956 -7.108 1.00 97.75 315 TYR A C 1
ATOM 2515 O O . TYR A 1 315 ? 15.728 -2.989 -6.444 1.00 97.75 315 TYR A O 1
ATOM 2523 N N . HIS A 1 316 ? 14.601 -1.596 -7.801 1.00 97.69 316 HIS A N 1
ATOM 2524 C CA . HIS A 1 316 ? 13.359 -2.376 -7.874 1.00 97.69 316 HIS A CA 1
ATOM 2525 C C . HIS A 1 316 ? 12.978 -2.760 -9.312 1.00 97.69 316 HIS A C 1
ATOM 2527 O O . HIS A 1 316 ? 11.793 -2.799 -9.649 1.00 97.69 316 HIS A O 1
ATOM 2533 N N . GLN A 1 317 ? 13.968 -2.992 -10.177 1.00 96.94 317 GLN A N 1
ATOM 2534 C CA . GLN A 1 317 ? 13.750 -3.319 -11.590 1.00 96.94 317 GLN A CA 1
ATOM 2535 C C . GLN A 1 317 ? 14.359 -4.661 -12.022 1.00 96.94 317 GLN A C 1
ATOM 2537 O O . GLN A 1 317 ? 14.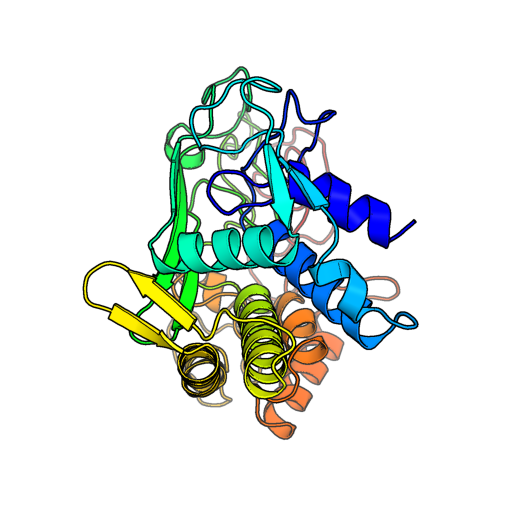571 -4.872 -13.210 1.00 96.94 317 GLN A O 1
ATOM 2542 N N . GLY A 1 318 ? 14.599 -5.604 -11.111 1.00 95.50 318 GLY A N 1
ATOM 2543 C CA . GLY A 1 318 ? 14.969 -6.974 -11.482 1.00 95.50 318 GLY A CA 1
ATOM 2544 C C . GLY A 1 318 ? 15.140 -7.956 -10.342 1.00 95.50 318 GLY A C 1
ATOM 2545 O O . GLY A 1 318 ? 14.756 -7.620 -9.197 1.00 95.50 318 GLY A O 1
#

pLDDT: mean 95.54, std 4.9, range [67.56, 98.88]